Protein AF-A0A928YRE0-F1 (afdb_monomer)

Organism: NCBI:txid2082723

Radius of gyration: 30.9 Å; Cα contacts (8 Å, |Δi|>4): 279; chains: 1; bounding box: 58×98×47 Å

Nearest PDB structures (foldseek):
  7qeu-assembly1_A  TM=4.236E-01  e=4.093E+00  Homo sapiens
  8qa3-assembly1_A  TM=4.187E-01  e=6.150E+00  Homo sapiens
  8qa2-assembly1_D  TM=4.370E-01  e=9.240E+00  Homo sapiens
  6uvt-assembly1_A  TM=1.979E-01  e=2.571E+00  Homo sapiens

Mean predicted aligned error: 11.51 Å

pLDDT: mean 84.44, std 19.06, range [31.91, 98.44]

Sequence (253 aa):
MFVALGNKQPFMVINITNKQLIMKSYILLLPLIVLSFFMSCSKDDEQSIAYWSELSSEKTKEIENLVASVSCTNINDFEILGAGINYTYYFAVHPSIKARFETLKDELNYYDKKVTETAMRQGIVLDYMASYPPIEKACENGKVKLTYAEDLSIEEVNNALVGRYDALINFYNDIPCTDASQWSVDYVQQLCNYEGFAIHKTIRTNEATLLVGAYNSLILRKRNLESTICLFESPVIKPTVGCKDGKPVIVNQ

Solvent-accessible surface area (backbone atoms only — not comparable to full-atom values): 15298 Å² total; per-residue (Å²): 135,88,86,88,81,87,82,86,83,83,88,82,87,82,87,81,90,76,87,90,88,84,86,79,71,66,79,74,54,54,64,60,58,58,57,58,66,74,72,74,69,82,73,72,78,72,76,49,48,68,59,29,48,48,54,25,52,52,38,50,52,52,49,53,53,57,46,68,70,50,73,33,88,57,59,85,62,40,45,82,46,69,29,41,60,72,33,53,38,76,44,68,42,41,74,93,48,40,73,63,47,52,54,47,35,53,53,24,31,51,27,41,45,49,25,52,56,43,27,54,74,72,71,44,86,76,89,78,68,58,44,66,44,55,67,46,71,41,60,52,97,46,28,76,42,75,42,46,43,86,78,51,52,71,67,55,39,55,60,63,50,61,65,45,62,60,51,57,81,48,67,56,76,88,52,75,29,87,56,39,87,54,40,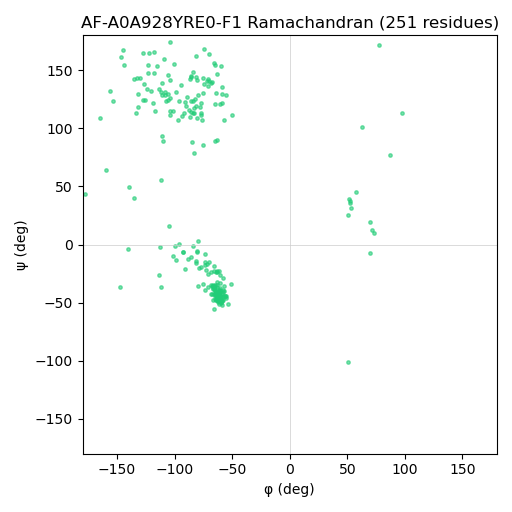42,68,45,72,41,55,56,82,70,44,76,41,77,37,82,39,44,75,72,65,63,34,68,61,51,53,45,52,44,35,21,53,35,36,36,39,51,39,48,32,63,76,68,68,60,84,60,79,83,74,77,74,89,59,77,62,42,53,38,55,54,98,46,30,71,39,78,41,79,113

Structure (mmCIF, N/CA/C/O backbone):
data_AF-A0A928YRE0-F1
#
_entry.id   AF-A0A928YRE0-F1
#
loop_
_atom_site.group_PDB
_atom_site.id
_atom_site.type_symbol
_atom_site.label_atom_id
_atom_site.label_alt_id
_atom_site.label_comp_id
_atom_site.label_asym_id
_atom_site.label_entity_id
_atom_site.label_seq_id
_atom_site.pdbx_PDB_ins_code
_atom_site.Cartn_x
_atom_site.Cartn_y
_atom_site.Cartn_z
_atom_site.occupancy
_atom_site.B_iso_or_equiv
_atom_site.auth_seq_id
_atom_site.auth_comp_id
_atom_site.auth_asym_id
_atom_site.auth_atom_id
_atom_site.pdbx_PDB_model_num
ATOM 1 N N . MET A 1 1 ? 35.889 60.730 -14.830 1.00 34.31 1 MET A N 1
ATOM 2 C CA . MET A 1 1 ? 35.377 62.089 -15.110 1.00 34.31 1 MET A CA 1
ATOM 3 C C . MET A 1 1 ? 33.958 62.156 -14.551 1.00 34.31 1 MET A C 1
ATOM 5 O O . MET A 1 1 ? 33.201 61.256 -14.874 1.00 34.31 1 MET A O 1
ATOM 9 N N . PHE A 1 2 ? 33.673 63.153 -13.699 1.00 32.06 2 PHE A N 1
ATOM 10 C CA . PHE A 1 2 ? 32.422 63.446 -12.956 1.00 32.06 2 PHE A CA 1
ATOM 11 C C . PHE A 1 2 ? 31.961 62.390 -11.925 1.00 32.06 2 PHE A C 1
ATOM 13 O O . PHE A 1 2 ? 31.607 61.281 -12.289 1.00 32.06 2 PHE A O 1
ATOM 20 N N . VAL A 1 3 ? 32.174 62.575 -10.612 1.00 33.94 3 VAL A N 1
ATOM 21 C CA . VAL A 1 3 ? 31.674 63.567 -9.617 1.00 33.94 3 VAL A CA 1
ATOM 22 C C . VAL A 1 3 ? 30.493 62.987 -8.831 1.00 33.94 3 VAL A C 1
ATOM 24 O O . VAL A 1 3 ? 29.413 62.758 -9.362 1.00 33.94 3 VAL A O 1
ATOM 27 N N . ALA A 1 4 ? 30.740 62.785 -7.536 1.00 36.31 4 ALA A N 1
ATOM 28 C CA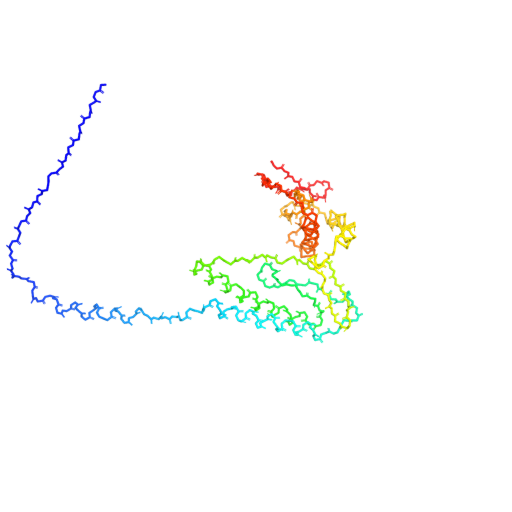 . ALA A 1 4 ? 29.747 62.606 -6.490 1.00 36.31 4 ALA A CA 1
ATOM 29 C C . ALA A 1 4 ? 29.202 63.969 -6.054 1.00 36.31 4 ALA A C 1
ATOM 31 O O . ALA A 1 4 ? 30.007 64.876 -5.880 1.00 36.31 4 ALA A O 1
ATOM 32 N N . LEU A 1 5 ? 27.902 64.081 -5.768 1.00 35.66 5 LEU A N 1
ATOM 33 C CA . LEU A 1 5 ? 27.361 65.020 -4.779 1.00 35.66 5 LEU A CA 1
ATOM 34 C C . LEU A 1 5 ? 26.034 64.477 -4.234 1.00 35.66 5 LEU A C 1
ATOM 36 O O . LEU A 1 5 ? 25.098 64.219 -4.985 1.00 35.66 5 LEU A O 1
ATOM 40 N N . GLY A 1 6 ? 25.967 64.322 -2.912 1.00 31.91 6 GLY A N 1
ATOM 41 C CA . GLY A 1 6 ? 24.706 64.232 -2.188 1.00 31.91 6 GLY A CA 1
ATOM 42 C C . GLY A 1 6 ? 24.122 65.621 -1.943 1.00 31.91 6 GLY A C 1
ATOM 43 O O . GLY A 1 6 ? 24.844 66.616 -1.982 1.00 31.91 6 GLY A O 1
ATOM 44 N N . ASN A 1 7 ? 22.830 65.691 -1.626 1.00 37.09 7 ASN A N 1
ATOM 45 C CA . ASN A 1 7 ? 22.327 66.777 -0.794 1.00 37.09 7 ASN A CA 1
ATOM 46 C C . ASN A 1 7 ? 21.030 66.393 -0.075 1.00 37.09 7 ASN A C 1
ATOM 48 O O . ASN A 1 7 ? 20.101 65.848 -0.668 1.00 37.09 7 ASN A O 1
ATOM 52 N N . LYS A 1 8 ? 21.012 66.677 1.228 1.00 42.34 8 LYS A N 1
ATOM 53 C CA . LYS A 1 8 ? 19.881 66.525 2.147 1.00 42.34 8 LYS A CA 1
ATOM 54 C C . LYS A 1 8 ? 18.866 67.642 1.887 1.00 42.34 8 LYS A C 1
ATOM 56 O O . LYS A 1 8 ? 19.259 68.796 1.743 1.00 42.34 8 LYS A O 1
ATOM 61 N N . GLN A 1 9 ? 17.575 67.317 1.890 1.00 43.25 9 GLN A N 1
ATOM 62 C CA . GLN A 1 9 ? 16.502 68.315 1.932 1.00 43.25 9 GLN A CA 1
ATOM 63 C C . GLN A 1 9 ? 16.173 68.709 3.386 1.00 43.25 9 GLN A C 1
ATOM 65 O O . GLN A 1 9 ? 16.211 67.846 4.267 1.00 43.25 9 GLN A O 1
ATOM 70 N N . PRO A 1 10 ? 15.864 69.990 3.659 1.00 50.06 10 PRO A N 1
ATOM 71 C CA . PRO A 1 10 ? 15.564 70.474 4.999 1.00 50.06 10 PRO A CA 1
ATOM 72 C C . PRO A 1 10 ? 14.089 70.288 5.381 1.00 50.06 10 PRO A C 1
ATOM 74 O O . PRO A 1 10 ? 13.177 70.457 4.574 1.00 50.06 10 PRO A O 1
ATOM 77 N N . PHE A 1 11 ? 13.887 69.995 6.664 1.00 35.38 11 PHE A N 1
ATOM 78 C CA . PHE A 1 11 ? 12.606 70.026 7.361 1.00 35.38 11 PHE A CA 1
ATOM 79 C C . PHE A 1 11 ? 12.038 71.453 7.400 1.00 35.38 11 PHE A C 1
ATOM 81 O O . PHE A 1 11 ? 12.721 72.384 7.827 1.00 35.38 11 PHE A O 1
ATOM 88 N N . MET A 1 12 ? 10.766 71.605 7.025 1.00 36.78 12 MET A N 1
ATOM 89 C CA . MET A 1 12 ? 9.964 72.799 7.289 1.00 36.78 12 MET A CA 1
ATOM 90 C C . MET A 1 12 ? 9.002 72.491 8.442 1.00 36.78 12 MET A C 1
ATOM 92 O O . MET A 1 12 ? 8.122 71.641 8.329 1.00 36.78 12 MET A O 1
ATOM 96 N N . VAL A 1 13 ? 9.196 73.183 9.563 1.00 39.56 13 VAL A N 1
ATOM 97 C CA . VAL A 1 13 ? 8.290 73.185 10.714 1.00 39.56 13 VAL A CA 1
ATOM 98 C C . VAL A 1 13 ? 7.215 74.237 10.448 1.00 39.56 13 VAL A C 1
ATOM 100 O O . VAL A 1 13 ? 7.523 75.425 10.397 1.00 39.56 13 VAL A O 1
ATOM 103 N N . ILE A 1 14 ? 5.961 73.814 10.276 1.00 41.50 14 ILE A N 1
ATOM 104 C CA . ILE A 1 14 ? 4.806 74.719 10.225 1.00 41.50 14 ILE A CA 1
ATOM 105 C C . ILE A 1 14 ? 4.080 74.616 11.565 1.00 41.50 14 ILE A C 1
ATOM 107 O O . ILE A 1 14 ? 3.499 73.588 11.901 1.00 41.50 14 ILE A O 1
ATOM 111 N N . ASN A 1 15 ? 4.137 75.699 12.335 1.00 39.47 15 ASN A N 1
ATOM 112 C CA . ASN A 1 15 ? 3.399 75.864 13.579 1.00 39.47 15 ASN A CA 1
ATOM 113 C C . ASN A 1 15 ? 2.009 76.420 13.227 1.00 39.47 15 ASN A C 1
ATOM 115 O O . ASN A 1 15 ? 1.903 77.564 12.788 1.00 39.47 15 ASN A O 1
ATOM 119 N N . ILE A 1 16 ? 0.951 75.616 13.374 1.00 48.88 16 ILE A N 1
ATOM 120 C CA . ILE A 1 16 ? -0.436 76.058 13.157 1.00 48.88 16 ILE A CA 1
ATOM 121 C C . ILE A 1 16 ? -1.155 76.092 14.503 1.00 48.88 16 ILE A C 1
ATOM 123 O O . ILE A 1 16 ? -1.731 75.112 14.967 1.00 48.88 16 ILE A O 1
ATOM 127 N N . THR A 1 17 ? -1.151 77.266 15.122 1.00 48.91 17 THR A N 1
ATOM 128 C CA . THR A 1 17 ? -2.191 77.679 16.061 1.00 48.91 17 THR A CA 1
ATOM 129 C C . THR A 1 17 ? -3.429 78.090 15.273 1.00 48.91 17 THR A C 1
ATOM 131 O O . THR A 1 17 ? -3.411 79.128 14.619 1.00 48.91 17 THR A O 1
ATOM 134 N N . ASN A 1 18 ? -4.515 77.322 15.366 1.00 45.97 18 ASN A N 1
ATOM 135 C CA . ASN A 1 18 ? -5.840 77.906 15.588 1.00 45.97 18 ASN A CA 1
ATOM 136 C C . ASN A 1 18 ? -6.851 76.839 16.023 1.00 45.97 18 ASN A C 1
ATOM 138 O O . ASN A 1 18 ? -7.278 75.976 15.258 1.00 45.97 18 ASN A O 1
ATOM 142 N N . LYS A 1 19 ? -7.214 76.925 17.306 1.00 50.06 19 LYS A N 1
ATOM 143 C CA . LYS A 1 19 ? -8.403 76.309 17.895 1.00 50.06 19 LYS A CA 1
ATOM 144 C C . LYS A 1 19 ? -9.651 76.959 17.292 1.00 50.06 19 LYS A C 1
ATOM 146 O O . LYS A 1 19 ? -9.628 78.134 16.959 1.00 50.06 19 LYS A O 1
ATOM 151 N N . GLN A 1 20 ? -10.749 76.207 17.344 1.00 50.97 20 GLN A N 1
ATOM 152 C CA . GLN A 1 20 ? -12.135 76.618 17.083 1.00 50.97 20 GLN A CA 1
ATOM 153 C C . GLN A 1 20 ? -12.586 76.553 15.623 1.00 50.97 20 GLN A C 1
ATOM 155 O O . GLN A 1 20 ? -12.740 77.579 14.983 1.00 50.97 20 GLN A O 1
ATOM 160 N N . LEU A 1 21 ? -12.883 75.338 15.138 1.00 47.72 21 LEU A N 1
ATOM 161 C CA . LEU A 1 21 ? -14.032 75.054 14.250 1.00 47.72 21 LEU A CA 1
ATOM 162 C C . LEU A 1 21 ? -14.138 73.550 13.914 1.00 47.72 21 LEU A C 1
ATOM 164 O O . LEU A 1 21 ? -14.364 73.171 12.776 1.00 47.72 21 LEU A O 1
ATOM 168 N N . ILE A 1 22 ? -13.968 72.647 14.888 1.00 49.56 22 ILE A N 1
ATOM 169 C CA . ILE A 1 22 ? -14.138 71.199 14.639 1.00 49.56 22 ILE A CA 1
ATOM 170 C C . ILE A 1 22 ? -14.865 70.524 15.805 1.00 49.56 22 ILE A C 1
ATOM 172 O O . ILE A 1 22 ? -14.412 69.543 16.376 1.00 49.56 22 ILE A O 1
ATOM 176 N N . ME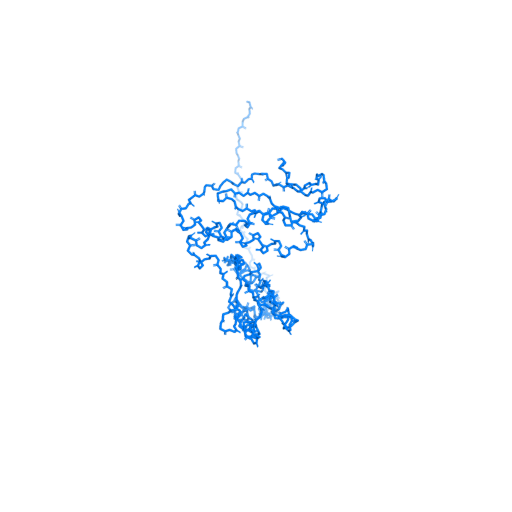T A 1 23 ? -15.994 71.090 16.227 1.00 49.72 23 MET A N 1
ATOM 177 C CA . MET A 1 23 ? -16.750 70.544 17.360 1.00 49.72 23 MET A CA 1
ATOM 178 C C . MET A 1 23 ? -18.251 70.477 17.076 1.00 49.72 23 MET A C 1
ATOM 180 O O . MET A 1 23 ? -19.062 70.794 17.933 1.00 49.72 23 MET A O 1
ATOM 184 N N . LYS A 1 24 ? -18.632 70.097 15.849 1.00 44.78 24 LYS A N 1
ATOM 185 C CA . LYS A 1 24 ? -20.015 69.687 15.521 1.00 44.78 24 LYS A CA 1
ATOM 186 C C . LYS A 1 24 ? -20.129 68.492 14.560 1.00 44.78 24 LYS A C 1
ATOM 188 O O . LYS A 1 24 ? -21.234 68.019 14.349 1.00 44.78 24 LYS A O 1
ATOM 193 N N . SER A 1 25 ? -19.018 67.955 14.037 1.00 47.75 25 SER A N 1
ATOM 194 C CA . SER A 1 25 ? -19.039 66.839 13.066 1.00 47.75 25 SER A CA 1
ATOM 195 C C . SER A 1 25 ? -18.719 65.456 13.667 1.00 47.75 25 SER A C 1
ATOM 197 O O . SER A 1 25 ? -18.916 64.433 13.024 1.00 47.75 25 SER A O 1
ATOM 199 N N . TYR A 1 26 ? -18.260 65.388 14.922 1.00 50.50 26 TYR A N 1
ATOM 200 C CA . TYR A 1 26 ? -17.849 64.119 15.546 1.00 50.50 26 TYR A CA 1
ATOM 201 C C . TYR A 1 26 ? -18.980 63.351 16.242 1.00 50.50 26 TYR A C 1
ATOM 203 O O . TYR A 1 26 ? -18.811 62.182 16.570 1.00 50.50 26 TYR A O 1
ATOM 211 N N . ILE A 1 27 ? -20.145 63.976 16.445 1.00 52.84 27 ILE A N 1
ATOM 212 C CA . ILE A 1 27 ? -21.264 63.343 17.164 1.00 52.84 27 ILE A CA 1
ATOM 213 C C . ILE A 1 27 ? -22.033 62.362 16.257 1.00 52.84 27 ILE A C 1
ATOM 215 O O . ILE A 1 27 ? -22.669 61.442 16.759 1.00 52.84 27 ILE A O 1
ATOM 219 N N . LEU A 1 28 ? -21.916 62.482 14.927 1.00 50.03 28 LEU A N 1
ATOM 220 C CA . LEU A 1 28 ? -22.637 61.625 13.973 1.00 50.03 28 LEU A CA 1
ATOM 221 C C . LEU A 1 28 ? -21.807 60.458 13.400 1.00 50.03 28 LEU A C 1
ATOM 223 O O . LEU A 1 28 ? -22.376 59.533 12.832 1.00 50.03 28 LEU A O 1
ATOM 227 N N . LEU A 1 29 ? -20.479 60.466 13.574 1.00 51.97 29 LEU A N 1
ATOM 228 C CA . LEU A 1 29 ? -19.575 59.397 13.109 1.00 51.97 29 LEU A CA 1
ATOM 229 C C . LEU A 1 29 ? -19.337 58.298 14.157 1.00 51.97 29 LEU A C 1
ATOM 231 O O . LEU A 1 29 ? -18.984 57.174 13.806 1.00 51.97 29 LEU A O 1
ATOM 235 N N . LEU A 1 30 ? -19.563 58.600 15.438 1.00 51.66 30 LEU A N 1
ATOM 236 C CA . LEU A 1 30 ? -19.364 57.660 16.541 1.00 51.66 30 LEU A CA 1
ATOM 237 C C . LEU A 1 30 ? -20.305 56.431 16.509 1.00 51.66 30 LEU A C 1
ATOM 239 O O . LEU A 1 30 ? -19.809 55.323 16.713 1.00 51.66 30 LEU A O 1
ATOM 243 N N . PRO A 1 31 ? -21.622 56.550 16.217 1.00 56.19 31 PRO A N 1
ATOM 244 C CA . PRO A 1 31 ? -22.498 55.376 16.209 1.00 56.19 31 PRO A CA 1
ATOM 245 C C . PRO A 1 31 ? -22.260 54.450 15.005 1.00 56.19 31 PRO A C 1
ATOM 247 O O . PRO A 1 31 ? -22.556 53.262 15.097 1.00 56.19 31 PRO A O 1
ATOM 250 N N . LEU A 1 32 ? -21.677 54.946 13.904 1.00 53.56 32 LEU A N 1
ATOM 251 C CA . LEU A 1 32 ? -21.391 54.137 12.711 1.00 53.56 32 LEU A CA 1
ATOM 252 C C . LEU A 1 32 ? -20.170 53.214 12.911 1.00 53.56 32 LEU A C 1
ATOM 254 O O . LEU A 1 32 ? -20.153 52.089 12.411 1.00 53.56 32 LEU A O 1
ATOM 258 N N . ILE A 1 33 ? -19.176 53.668 13.686 1.00 57.62 33 ILE A N 1
ATOM 259 C CA . ILE A 1 33 ? -17.991 52.875 14.060 1.00 57.62 33 ILE A CA 1
ATOM 260 C C . ILE A 1 33 ? -18.371 51.814 15.100 1.00 57.62 33 ILE A C 1
ATOM 262 O O . ILE A 1 33 ? -17.940 50.673 15.003 1.00 57.62 33 ILE A O 1
ATOM 266 N N . VAL A 1 34 ? -19.242 52.145 16.059 1.00 58.84 34 VAL A N 1
ATOM 267 C CA . VAL A 1 34 ? -19.710 51.172 17.062 1.00 58.84 34 VAL A CA 1
ATOM 268 C C . VAL A 1 34 ? -20.562 50.067 16.423 1.00 58.84 34 VAL A C 1
ATOM 270 O O . VAL A 1 34 ? -20.404 48.906 16.787 1.00 58.84 34 VAL A O 1
ATOM 273 N N . LEU A 1 35 ? -21.399 50.375 15.423 1.00 55.44 35 LEU A N 1
ATOM 274 C CA . LEU A 1 35 ? -22.230 49.366 14.747 1.00 55.44 35 LEU A CA 1
ATOM 275 C C . LEU A 1 35 ? -21.425 48.398 13.855 1.00 55.44 35 LEU A C 1
ATOM 277 O O . LEU A 1 35 ? -21.848 47.265 13.639 1.00 55.44 35 LEU A O 1
ATOM 281 N N . SER A 1 36 ? -20.253 48.814 13.364 1.00 56.81 36 SER A N 1
ATOM 282 C CA . SER A 1 36 ? -19.380 47.980 12.523 1.00 56.81 36 SER A CA 1
ATOM 283 C C . SER A 1 36 ? -18.516 46.996 13.325 1.00 56.81 36 SER A C 1
ATOM 285 O O . SER A 1 36 ? -18.067 45.998 12.765 1.00 56.81 36 SER A O 1
ATOM 287 N N . PHE A 1 37 ? -18.368 47.186 14.642 1.00 55.25 37 PHE A N 1
ATOM 288 C CA . PHE A 1 37 ? -17.728 46.197 15.524 1.00 55.25 37 PHE A CA 1
ATOM 289 C C . PHE A 1 37 ? -18.632 45.004 15.878 1.00 55.25 37 PHE A C 1
ATOM 291 O O . PHE A 1 37 ? -18.116 43.952 16.245 1.00 55.25 37 PHE A O 1
ATOM 298 N N . PHE A 1 38 ? -19.959 45.117 15.731 1.00 52.19 38 PHE A N 1
ATOM 299 C CA . PHE A 1 38 ? -20.892 44.031 16.074 1.00 52.19 38 PHE A CA 1
ATOM 300 C C . PHE A 1 38 ? -21.252 43.100 14.905 1.00 52.19 38 PHE A C 1
ATOM 302 O O . PHE A 1 38 ? -21.893 42.080 15.135 1.00 52.19 38 PHE A O 1
ATOM 309 N N . MET A 1 39 ? -20.831 43.400 13.669 1.00 50.50 39 MET A N 1
ATOM 310 C CA . MET A 1 39 ? -21.067 42.520 12.509 1.00 50.50 39 MET A CA 1
ATOM 311 C C . MET A 1 39 ? -19.866 41.643 12.118 1.00 50.50 39 MET A C 1
ATOM 313 O O . MET A 1 39 ? -19.983 40.841 11.199 1.00 50.50 39 MET A O 1
ATOM 317 N N . SER A 1 40 ? -18.722 41.744 12.806 1.00 50.81 40 SER A N 1
ATOM 318 C CA . SER A 1 40 ? -17.520 40.953 12.495 1.00 50.81 40 SER A CA 1
ATOM 319 C C . SER A 1 40 ? -17.202 39.924 13.584 1.00 50.81 40 SER A C 1
ATOM 321 O O . SER A 1 40 ? -16.108 39.916 14.146 1.00 50.81 40 SER A O 1
ATOM 323 N N . CYS A 1 41 ? -18.163 39.062 13.910 1.00 53.81 41 CYS A N 1
ATOM 324 C CA . CYS A 1 41 ? -17.900 37.818 14.640 1.00 53.81 41 CYS A CA 1
ATOM 325 C C . CYS A 1 41 ? -19.043 36.815 14.428 1.00 53.81 41 CYS A C 1
ATOM 327 O O . CYS A 1 41 ? -19.703 36.400 15.375 1.00 53.81 41 CYS A O 1
ATOM 329 N N . SER A 1 42 ? -19.248 36.360 13.192 1.00 43.81 42 SER A N 1
ATOM 330 C CA . SER A 1 42 ? -19.567 34.941 13.034 1.00 43.81 42 SER A CA 1
ATOM 331 C C . SER A 1 42 ? -18.248 34.197 13.233 1.00 43.81 42 SER A C 1
ATOM 333 O O . SER A 1 42 ? -17.494 33.972 12.288 1.00 43.81 42 SER A O 1
ATOM 335 N N . LYS A 1 43 ? -17.905 33.904 14.493 1.00 46.78 43 LYS A N 1
ATOM 336 C CA . LYS A 1 43 ? -17.012 32.779 14.760 1.00 46.78 43 LYS A CA 1
ATOM 337 C C . LYS A 1 43 ? -17.799 31.558 14.314 1.00 46.78 43 LYS A C 1
ATOM 339 O O . LYS A 1 43 ? -18.576 31.006 15.082 1.00 46.78 43 LYS A O 1
ATOM 344 N N . ASP A 1 44 ? -17.664 31.208 13.042 1.00 52.09 44 ASP A N 1
ATOM 345 C CA . ASP A 1 44 ? -17.777 29.810 12.681 1.00 52.09 44 ASP A CA 1
ATOM 346 C C . ASP A 1 44 ? -16.707 29.143 13.539 1.00 52.09 44 ASP A C 1
ATOM 348 O O . ASP A 1 44 ? -15.518 29.425 13.367 1.00 52.09 44 ASP A O 1
ATOM 352 N N . ASP A 1 45 ? -17.136 28.421 14.576 1.00 59.09 45 ASP A N 1
ATOM 353 C CA . ASP A 1 45 ? -16.239 27.685 15.454 1.00 59.09 45 ASP A CA 1
ATOM 354 C C . ASP A 1 45 ? -15.557 26.629 14.594 1.00 59.09 45 ASP A C 1
ATOM 356 O O . ASP A 1 45 ? -16.049 25.528 14.345 1.00 59.09 45 ASP A O 1
ATOM 360 N N . GLU A 1 46 ? -14.432 27.056 14.047 1.00 76.31 46 GLU A N 1
ATOM 361 C CA . GLU A 1 46 ? -13.516 26.279 13.262 1.00 76.31 46 GLU A CA 1
ATOM 362 C C . GLU A 1 46 ? -13.199 24.994 14.019 1.00 76.31 46 GLU A C 1
ATOM 364 O O . GLU A 1 46 ? -12.553 25.020 15.070 1.00 76.31 46 GLU A O 1
ATOM 369 N N . GLN A 1 47 ? -13.664 23.866 13.488 1.00 89.38 47 GLN A N 1
ATOM 370 C CA . GLN A 1 47 ? -13.418 22.584 14.123 1.00 89.38 47 GLN A CA 1
ATOM 371 C C . GLN A 1 47 ? -11.908 22.344 14.236 1.00 89.38 47 GLN A C 1
ATOM 373 O O . GLN A 1 47 ? -11.154 22.512 13.272 1.00 89.38 47 GLN A O 1
ATOM 378 N N . SER A 1 48 ? -11.469 21.985 15.442 1.00 91.44 48 SER A N 1
ATOM 379 C CA . SER A 1 48 ? -10.053 21.786 15.753 1.00 91.44 48 SER A CA 1
ATOM 380 C C . SER A 1 48 ? -9.488 20.533 15.073 1.00 91.44 48 SER A C 1
ATOM 382 O O . SER A 1 48 ? -10.229 19.639 14.669 1.00 91.44 48 SER A O 1
ATOM 384 N N . ILE A 1 49 ? -8.157 20.425 15.001 1.00 92.88 49 ILE A N 1
ATOM 385 C CA . ILE A 1 49 ? -7.491 19.192 14.546 1.00 92.88 49 ILE A CA 1
ATOM 386 C C . ILE A 1 49 ? -7.938 18.001 15.396 1.00 92.88 49 ILE A C 1
ATOM 388 O O . ILE A 1 49 ? -8.281 16.966 14.842 1.00 92.88 49 ILE A O 1
ATOM 392 N N . ALA A 1 50 ? -7.998 18.173 16.723 1.00 94.00 50 ALA A N 1
ATOM 393 C CA . ALA A 1 50 ? -8.391 17.115 17.650 1.00 94.00 50 ALA A CA 1
ATOM 394 C C . ALA A 1 50 ? -9.791 16.561 17.342 1.00 94.00 50 ALA A C 1
ATOM 396 O O . ALA A 1 50 ? -9.972 15.349 17.342 1.00 94.00 50 ALA A O 1
ATOM 397 N N . TYR A 1 51 ? -10.742 17.436 16.999 1.00 95.38 51 TYR A N 1
ATOM 398 C CA . TYR A 1 51 ? -12.090 17.032 16.593 1.00 95.38 51 TYR A CA 1
ATOM 399 C C . TYR A 1 51 ? -12.073 16.160 15.328 1.00 95.38 51 TYR A C 1
ATOM 401 O O . TYR A 1 51 ? -12.671 15.087 15.293 1.00 95.38 51 TYR A O 1
ATOM 409 N N . TRP A 1 52 ? -11.357 16.586 14.283 1.00 95.94 52 TRP A N 1
ATOM 410 C CA . TRP A 1 52 ? -11.277 15.806 13.044 1.00 95.94 52 TRP A CA 1
ATOM 411 C C . TRP A 1 52 ? -10.509 14.493 13.226 1.00 95.94 52 TRP A C 1
ATOM 413 O O . TRP A 1 52 ? -10.880 13.479 12.635 1.00 95.94 52 TRP A O 1
ATOM 423 N N . SER A 1 53 ? -9.468 14.496 14.062 1.00 94.56 53 SER A N 1
ATOM 424 C CA . SER A 1 53 ? -8.698 13.301 14.412 1.00 94.56 53 SER A CA 1
ATOM 425 C C . SER A 1 53 ? -9.537 12.279 15.177 1.00 94.56 53 SER A C 1
ATOM 427 O O . SER A 1 53 ? -9.390 11.082 14.941 1.00 94.56 53 SER A O 1
ATOM 429 N N . GLU A 1 54 ? -10.434 12.728 16.056 1.00 97.31 54 GLU A N 1
ATOM 430 C CA . GLU A 1 54 ? -11.374 11.853 16.761 1.00 97.31 54 GLU A CA 1
ATOM 431 C C . GLU A 1 54 ? -12.315 11.149 15.776 1.00 97.31 54 GLU A C 1
ATOM 433 O O . GLU A 1 54 ? -12.374 9.921 15.774 1.00 97.31 54 GLU A O 1
ATOM 438 N N . LEU A 1 55 ? -12.938 11.892 14.853 1.00 97.62 55 LEU A N 1
ATOM 439 C CA . LEU A 1 55 ? -13.812 11.311 13.823 1.00 97.62 55 LEU A CA 1
ATOM 440 C C . LEU A 1 55 ? -13.078 10.322 12.903 1.00 97.62 55 LEU A C 1
ATOM 442 O O . LEU A 1 55 ? -13.609 9.256 12.590 1.00 97.62 55 LEU A O 1
ATOM 446 N N . SER A 1 56 ? -11.845 10.636 12.493 1.00 96.31 56 SER A N 1
ATOM 447 C CA . SER A 1 56 ? -11.002 9.704 11.727 1.00 96.31 56 SER A CA 1
ATOM 448 C C . SER A 1 56 ? -10.723 8.411 12.515 1.00 96.31 56 SER A C 1
ATOM 450 O O . SER A 1 56 ? -10.885 7.301 11.993 1.00 96.31 56 SER A O 1
ATOM 452 N N . SER A 1 57 ? -10.400 8.523 13.809 1.00 96.69 57 SER A N 1
ATOM 453 C CA . SER A 1 57 ? -10.179 7.360 14.679 1.00 96.69 57 SER A CA 1
ATOM 454 C C . SER A 1 57 ? -11.440 6.510 14.852 1.00 96.69 57 SER A C 1
ATOM 456 O O . SER A 1 57 ? -11.369 5.280 14.792 1.00 96.69 57 SER A O 1
ATOM 458 N N . GLU A 1 58 ? -12.601 7.139 15.037 1.00 98.12 58 GLU A N 1
ATOM 459 C CA . GLU A 1 58 ? -13.888 6.446 15.127 1.00 98.12 58 GLU A CA 1
ATOM 460 C C . GLU A 1 58 ? -14.200 5.672 13.845 1.00 98.12 58 GLU A C 1
ATOM 462 O O . GLU A 1 58 ? -14.511 4.479 13.908 1.00 98.12 58 GLU A O 1
ATOM 467 N N . LYS A 1 59 ? -14.035 6.298 12.673 1.00 97.88 59 LYS A N 1
ATOM 468 C CA . LYS A 1 59 ? -14.225 5.616 11.384 1.00 97.88 59 LYS A CA 1
ATOM 469 C C . LYS A 1 59 ? -13.261 4.456 11.186 1.00 97.88 59 LYS A C 1
ATOM 471 O O . LYS A 1 59 ? -13.679 3.402 10.712 1.00 97.88 59 LYS A O 1
ATOM 476 N N . THR A 1 60 ? -12.004 4.610 11.592 1.00 97.19 60 THR A N 1
ATOM 477 C CA . THR A 1 60 ? -11.015 3.524 11.530 1.00 97.19 60 THR A CA 1
ATOM 478 C C . THR A 1 60 ? -11.491 2.311 12.336 1.00 97.19 60 THR A C 1
ATOM 480 O O . THR A 1 60 ? -11.540 1.203 11.802 1.00 97.19 60 THR A O 1
ATOM 483 N N . LYS A 1 61 ? -11.963 2.515 13.574 1.00 98.25 61 LYS A N 1
ATOM 484 C CA . LYS A 1 61 ? -12.516 1.437 14.418 1.00 98.25 61 LYS A CA 1
ATOM 485 C C . LYS A 1 61 ? -13.769 0.798 13.823 1.00 98.25 61 LYS A C 1
ATOM 487 O O . LYS A 1 61 ? -13.983 -0.405 13.959 1.00 98.25 61 LYS A O 1
ATOM 492 N N . GLU A 1 62 ? -14.632 1.577 13.176 1.00 98.38 62 GLU A N 1
ATOM 493 C CA . GLU A 1 62 ? -15.801 1.026 12.481 1.00 98.38 62 GLU A CA 1
ATOM 494 C C . GLU A 1 62 ? -15.401 0.111 11.321 1.00 98.38 62 GLU A C 1
ATOM 496 O O . GLU A 1 62 ? -15.993 -0.960 11.160 1.00 98.38 62 GLU A O 1
ATOM 501 N N . ILE A 1 63 ? -14.377 0.492 10.554 1.00 98.38 63 ILE A N 1
ATOM 502 C CA . ILE A 1 63 ? -13.817 -0.346 9.489 1.00 98.38 63 ILE A CA 1
ATOM 503 C C . ILE A 1 63 ? -13.206 -1.619 10.078 1.00 98.38 63 ILE A C 1
ATOM 505 O O . ILE A 1 63 ? -13.522 -2.708 9.600 1.00 98.38 63 ILE A O 1
ATOM 509 N N . GLU A 1 64 ? -12.396 -1.512 11.135 1.00 97.56 64 GLU A N 1
ATOM 510 C CA . GLU A 1 64 ? -11.801 -2.662 11.835 1.00 97.56 64 GLU A CA 1
ATOM 511 C C . GLU A 1 64 ? -12.871 -3.660 12.301 1.00 97.56 64 GLU A C 1
ATOM 513 O O . GLU A 1 64 ? -12.767 -4.865 12.059 1.00 97.56 64 GLU A O 1
ATOM 518 N N . ASN A 1 65 ? -13.947 -3.160 12.911 1.00 98.12 65 ASN A N 1
ATOM 519 C CA . ASN A 1 65 ? -15.072 -3.985 13.344 1.00 98.12 65 ASN A CA 1
ATOM 520 C C . ASN A 1 65 ? -15.807 -4.629 12.161 1.00 98.12 65 ASN A C 1
ATOM 522 O O . ASN A 1 65 ? -16.207 -5.794 12.242 1.00 98.12 65 ASN A O 1
ATOM 526 N N . LEU A 1 66 ? -15.982 -3.898 11.055 1.00 98.25 66 LEU A N 1
ATOM 527 C CA . LEU A 1 66 ? -16.603 -4.430 9.846 1.00 98.25 66 LEU A CA 1
ATOM 528 C C . LEU A 1 66 ? -15.777 -5.578 9.259 1.00 98.25 66 LEU A C 1
ATOM 530 O O . LEU A 1 66 ? -16.338 -6.636 8.975 1.00 98.25 66 LEU A O 1
ATOM 534 N N . VAL A 1 67 ? -14.463 -5.410 9.099 1.00 97.50 67 VAL A N 1
ATOM 535 C CA . VAL A 1 67 ? -13.610 -6.466 8.526 1.00 97.50 67 VAL A CA 1
ATOM 536 C C . VAL A 1 67 ? -13.483 -7.667 9.460 1.00 97.50 67 VAL A C 1
ATOM 538 O O . VAL A 1 67 ? -13.504 -8.804 8.996 1.00 97.50 67 VAL A O 1
ATOM 541 N N . ALA A 1 68 ? -13.467 -7.444 10.777 1.00 96.12 68 ALA A N 1
ATOM 542 C CA . ALA A 1 68 ? -13.444 -8.513 11.773 1.00 96.12 68 ALA A CA 1
ATOM 543 C C . ALA A 1 68 ? -14.760 -9.311 11.859 1.00 96.12 68 ALA A C 1
ATOM 545 O O . ALA A 1 68 ? -14.773 -10.392 12.451 1.00 96.12 68 ALA A O 1
ATOM 546 N N . SER A 1 69 ? -15.858 -8.802 11.287 1.00 97.00 69 SER A N 1
ATOM 547 C CA . SER A 1 69 ? -17.159 -9.487 11.282 1.00 97.00 69 SER A CA 1
ATOM 548 C C . SER A 1 69 ? -17.223 -10.686 10.329 1.00 97.00 69 SER A C 1
ATOM 550 O O . SER A 1 69 ? -18.130 -11.512 10.444 1.00 97.00 69 SER A O 1
ATOM 552 N N . VAL A 1 70 ? -16.264 -10.803 9.404 1.00 97.75 70 VAL A N 1
ATOM 553 C CA . VAL A 1 70 ? -16.187 -11.898 8.433 1.00 97.75 70 VAL A CA 1
ATOM 554 C C . VAL A 1 70 ? -15.097 -12.879 8.854 1.00 97.75 70 VAL A C 1
ATOM 556 O O . VAL A 1 70 ? -13.945 -12.498 9.053 1.00 97.75 70 VAL A O 1
ATOM 559 N N . SER A 1 71 ? -15.447 -14.161 8.974 1.00 96.94 71 SER A N 1
ATOM 560 C CA . SER A 1 71 ? -14.474 -15.208 9.283 1.00 96.94 71 SER A CA 1
ATOM 561 C C . SER A 1 71 ? -13.613 -15.564 8.068 1.00 96.94 71 SER A C 1
ATOM 563 O O . SER A 1 71 ? -14.078 -15.612 6.930 1.00 96.94 71 SER A O 1
ATOM 565 N N . CYS A 1 72 ? -12.339 -15.851 8.317 1.00 97.62 72 CYS A N 1
ATOM 566 C CA . CYS A 1 72 ? -11.378 -16.273 7.307 1.00 97.62 72 CYS A CA 1
ATOM 567 C C . CYS A 1 72 ? -11.329 -17.800 7.236 1.00 97.62 72 CYS A C 1
ATOM 569 O O . CYS A 1 72 ? -10.842 -18.453 8.161 1.00 97.62 72 CYS A O 1
ATOM 571 N N . THR A 1 73 ? -11.830 -18.361 6.136 1.00 94.31 73 THR A N 1
ATOM 572 C CA . THR A 1 73 ? -11.713 -19.795 5.809 1.00 94.31 73 THR A CA 1
ATOM 573 C C . THR A 1 73 ? -10.806 -20.024 4.603 1.00 94.31 73 THR A C 1
ATOM 575 O O . THR A 1 73 ? -10.021 -20.968 4.597 1.00 94.31 73 THR A O 1
ATOM 578 N N . ASN A 1 74 ? -10.863 -19.123 3.621 1.00 96.31 74 ASN A N 1
ATOM 579 C CA . ASN A 1 74 ? -9.998 -19.098 2.453 1.00 96.31 74 ASN A CA 1
ATOM 580 C C . ASN A 1 74 ? -9.450 -17.680 2.246 1.00 96.31 74 ASN A C 1
ATOM 582 O O . ASN A 1 74 ? -10.193 -16.728 2.020 1.00 96.31 74 ASN A O 1
ATOM 586 N N . ILE A 1 75 ? -8.127 -17.540 2.321 1.00 96.19 75 ILE A N 1
ATOM 587 C CA . ILE A 1 75 ? -7.455 -16.239 2.259 1.00 96.19 75 ILE A CA 1
ATOM 588 C C . ILE A 1 75 ? -7.544 -15.569 0.880 1.00 96.19 75 ILE A C 1
ATOM 590 O O . ILE A 1 75 ? -7.449 -14.344 0.768 1.00 96.19 75 ILE A O 1
ATOM 594 N N . ASN A 1 76 ? -7.749 -16.362 -0.174 1.00 96.44 76 ASN A N 1
ATOM 595 C CA . ASN A 1 76 ? -7.855 -15.858 -1.542 1.00 96.44 76 ASN A CA 1
ATOM 596 C C . ASN A 1 76 ? -9.163 -15.101 -1.788 1.00 96.44 76 ASN A C 1
ATOM 598 O O . ASN A 1 76 ? -9.238 -14.325 -2.736 1.00 96.44 76 ASN A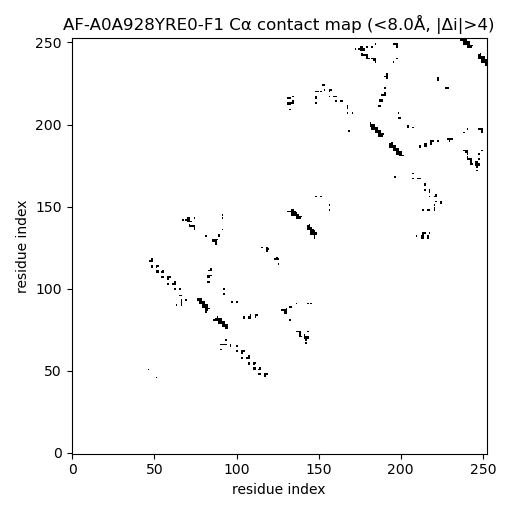 O 1
ATOM 602 N N . ASP A 1 77 ? -10.151 -15.270 -0.908 1.00 96.75 77 ASP A N 1
ATOM 603 C CA . ASP A 1 77 ? -11.434 -14.576 -1.001 1.00 96.75 77 ASP A CA 1
ATOM 604 C C . ASP A 1 77 ? -11.357 -13.140 -0.463 1.00 96.75 77 ASP A C 1
ATOM 606 O O . ASP A 1 77 ? -12.318 -12.390 -0.576 1.00 96.75 77 ASP A O 1
ATOM 610 N N . PHE A 1 78 ? -10.233 -12.732 0.133 1.00 97.12 78 PHE A N 1
ATOM 611 C CA . PHE A 1 78 ? -10.042 -11.386 0.672 1.00 97.12 78 PHE A CA 1
ATOM 612 C C . PHE A 1 78 ? -9.163 -10.552 -0.256 1.00 97.12 78 PHE A C 1
ATOM 614 O O . PHE A 1 78 ? -8.166 -11.041 -0.774 1.00 97.12 78 PHE A O 1
ATOM 621 N N . GLU A 1 79 ? -9.461 -9.271 -0.419 1.00 95.19 79 GLU A N 1
ATOM 622 C CA . GLU A 1 79 ? -8.637 -8.294 -1.141 1.00 95.19 79 GLU A CA 1
ATOM 623 C C . GLU A 1 79 ? -7.947 -7.359 -0.140 1.00 95.19 79 GLU A C 1
ATOM 625 O O . GLU A 1 79 ? -8.521 -7.056 0.901 1.00 95.19 79 GLU A O 1
ATOM 630 N N . ILE A 1 80 ? -6.724 -6.900 -0.423 1.00 95.31 80 ILE A N 1
ATOM 631 C CA . ILE A 1 80 ? -6.089 -5.852 0.389 1.00 95.31 80 ILE A CA 1
ATOM 632 C C . ILE A 1 80 ? -6.466 -4.504 -0.211 1.00 95.31 80 ILE A C 1
ATOM 634 O O . ILE A 1 80 ? -6.128 -4.225 -1.360 1.00 95.31 80 ILE A O 1
ATOM 638 N N . LEU A 1 81 ? -7.144 -3.671 0.573 1.00 94.25 81 LEU A N 1
ATOM 639 C CA . LEU A 1 81 ? -7.558 -2.332 0.175 1.00 94.25 81 LEU A CA 1
ATOM 640 C C . LEU A 1 81 ? -6.955 -1.294 1.118 1.00 94.25 81 LEU A C 1
ATOM 642 O O . LEU A 1 81 ? -7.028 -1.436 2.339 1.00 94.25 81 LEU A O 1
ATOM 646 N N . GLY A 1 82 ? -6.372 -0.248 0.537 1.00 92.50 82 GLY A N 1
ATOM 647 C CA . GLY A 1 82 ? -5.875 0.901 1.283 1.00 92.50 82 GLY A CA 1
ATOM 648 C C . GLY A 1 82 ? -6.981 1.920 1.582 1.00 92.50 82 GLY A C 1
ATOM 649 O O . GLY A 1 82 ? -7.909 2.097 0.784 1.00 92.50 82 GLY A O 1
ATOM 650 N N . ALA A 1 83 ? -6.870 2.606 2.714 1.00 92.69 83 ALA A N 1
ATOM 651 C CA . ALA A 1 83 ? -7.771 3.664 3.160 1.00 92.69 83 ALA A CA 1
ATOM 652 C C . ALA A 1 83 ? -7.006 4.766 3.913 1.00 92.69 83 ALA A C 1
ATOM 654 O O . ALA A 1 83 ? -5.839 4.602 4.277 1.00 92.69 83 ALA A O 1
ATOM 655 N N . GLY A 1 84 ? -7.680 5.890 4.137 1.00 90.06 84 GLY A N 1
ATOM 656 C CA . GLY A 1 84 ? -7.081 7.114 4.648 1.00 90.06 84 GLY A CA 1
ATOM 657 C C . GLY A 1 84 ? -6.305 7.878 3.577 1.00 90.06 84 GLY A C 1
ATOM 658 O O . GLY A 1 84 ? -6.068 7.388 2.462 1.00 90.06 84 GLY A O 1
ATOM 659 N N . ILE A 1 85 ? -5.875 9.096 3.910 1.00 86.75 85 ILE A N 1
ATOM 660 C CA . ILE A 1 85 ? -5.009 9.859 2.999 1.00 86.75 85 ILE A CA 1
ATOM 661 C C . ILE A 1 85 ? -3.729 9.074 2.727 1.00 86.75 85 ILE A C 1
ATOM 663 O O . ILE A 1 85 ? -3.114 8.531 3.642 1.00 86.75 85 ILE A O 1
ATOM 667 N N . ASN A 1 86 ? -3.324 9.028 1.454 1.00 81.94 86 ASN A N 1
ATOM 668 C CA . ASN A 1 86 ? -2.096 8.372 1.002 1.00 81.94 86 ASN A CA 1
ATOM 669 C C . ASN A 1 86 ? -1.963 6.908 1.463 1.00 81.94 86 ASN A C 1
ATOM 671 O O . ASN A 1 86 ? -0.848 6.440 1.669 1.00 81.94 86 ASN A O 1
ATOM 675 N N . TYR A 1 87 ? -3.084 6.191 1.620 1.00 85.38 87 TYR A N 1
ATOM 676 C CA . TYR A 1 87 ? -3.101 4.791 2.059 1.00 85.38 87 TYR A CA 1
ATOM 677 C C . TYR A 1 87 ? -2.428 4.577 3.424 1.00 85.38 87 TYR A C 1
ATOM 679 O O . TYR A 1 87 ? -1.639 3.654 3.616 1.00 85.38 87 TYR A O 1
ATOM 687 N N . THR A 1 88 ? -2.750 5.445 4.387 1.00 87.38 88 THR A N 1
ATOM 688 C CA . THR A 1 88 ? -2.272 5.333 5.777 1.00 87.38 88 THR A CA 1
ATOM 689 C C . THR A 1 88 ? -2.676 4.000 6.424 1.00 87.38 88 THR A C 1
ATOM 691 O O . THR A 1 88 ? -1.952 3.478 7.270 1.00 87.38 88 THR A O 1
ATOM 694 N N . TYR A 1 89 ? -3.793 3.410 5.997 1.00 92.44 89 TYR A N 1
ATOM 695 C CA . TYR A 1 89 ? -4.317 2.151 6.522 1.00 92.44 89 TYR A CA 1
ATOM 696 C C . TYR A 1 89 ? -4.479 1.109 5.415 1.00 92.44 89 TYR A C 1
ATOM 698 O O . TYR A 1 89 ? -4.852 1.452 4.294 1.00 92.44 89 TYR A O 1
ATOM 706 N N . TYR A 1 90 ? -4.291 -0.171 5.749 1.00 95.25 90 TYR A N 1
ATOM 707 C CA . TYR A 1 90 ? -4.624 -1.301 4.877 1.00 95.25 90 TYR A CA 1
ATOM 708 C C . TYR A 1 90 ? -5.532 -2.295 5.588 1.00 95.25 90 TYR A C 1
ATOM 710 O O . TYR A 1 90 ? -5.309 -2.657 6.742 1.00 95.25 90 TYR A O 1
ATOM 718 N N . PHE A 1 91 ? -6.531 -2.783 4.858 1.00 96.44 91 PHE A N 1
ATOM 719 C CA . PHE A 1 91 ? -7.524 -3.718 5.364 1.00 96.44 91 PHE A CA 1
ATOM 720 C C . PHE A 1 91 ? -7.683 -4.912 4.427 1.00 96.44 91 PHE A C 1
ATOM 722 O O . PHE A 1 91 ? -7.650 -4.764 3.206 1.00 96.44 91 PHE A O 1
ATOM 729 N N . ALA A 1 92 ? -7.902 -6.097 5.002 1.00 97.00 92 ALA A N 1
ATOM 730 C CA . ALA A 1 92 ? -8.331 -7.273 4.257 1.00 97.00 92 ALA A CA 1
ATOM 731 C C . ALA A 1 92 ? -9.860 -7.295 4.158 1.00 97.00 92 ALA A C 1
ATOM 733 O O . ALA A 1 92 ? -10.555 -7.416 5.167 1.00 97.00 92 ALA A O 1
ATOM 734 N N . VAL A 1 93 ? -10.387 -7.191 2.945 1.00 97.75 93 VAL A N 1
ATOM 735 C CA . VAL A 1 93 ? -11.810 -6.973 2.686 1.00 97.75 93 VAL A CA 1
ATOM 736 C C . VAL A 1 93 ? -12.375 -8.137 1.889 1.00 97.75 93 VAL A C 1
ATOM 738 O O . VAL A 1 93 ? -11.924 -8.435 0.787 1.00 97.75 93 VAL A O 1
ATOM 741 N N . HIS A 1 94 ? -13.391 -8.789 2.446 1.00 98.19 94 HIS A N 1
ATOM 742 C CA . HIS A 1 94 ? -14.143 -9.823 1.745 1.00 98.19 94 HIS A CA 1
ATOM 743 C C . HIS A 1 94 ? -15.207 -9.191 0.821 1.00 98.19 94 HIS A C 1
ATOM 745 O O . HIS A 1 94 ? -15.847 -8.208 1.218 1.00 98.19 94 HIS A O 1
ATOM 751 N N . PRO A 1 95 ? -15.491 -9.760 -0.368 1.00 97.75 95 PRO A N 1
ATOM 752 C CA . PRO A 1 95 ? -16.496 -9.250 -1.299 1.00 97.75 95 PRO A CA 1
ATOM 753 C C . PRO A 1 95 ? -17.874 -8.999 -0.677 1.00 97.75 95 PRO A C 1
ATOM 755 O O . PRO A 1 95 ? -18.540 -8.034 -1.044 1.00 97.75 95 PRO A O 1
ATOM 758 N N . SER A 1 96 ? -18.287 -9.811 0.304 1.00 98.12 96 SER A N 1
ATOM 759 C CA . SER A 1 96 ? -19.591 -9.665 0.979 1.00 98.12 96 SER A CA 1
ATOM 760 C C . SER A 1 96 ? -19.768 -8.351 1.748 1.00 98.12 96 SER A C 1
ATOM 762 O O . SER A 1 96 ? -20.902 -7.932 1.962 1.00 98.12 96 SER A O 1
ATOM 764 N N . ILE A 1 97 ? -18.676 -7.699 2.161 1.00 98.31 97 ILE A N 1
ATOM 765 C CA . ILE A 1 97 ? -18.701 -6.432 2.911 1.00 98.31 97 ILE A CA 1
ATOM 766 C C . ILE A 1 97 ? -18.133 -5.254 2.112 1.00 98.31 97 ILE A C 1
ATOM 768 O O . ILE A 1 97 ? -18.160 -4.126 2.603 1.00 98.31 97 ILE A O 1
ATOM 772 N N . LYS A 1 98 ? -17.653 -5.485 0.881 1.00 97.88 98 LYS A N 1
ATOM 773 C CA . LYS A 1 98 ? -16.912 -4.493 0.085 1.00 97.88 98 LYS A CA 1
ATOM 774 C C . LYS A 1 98 ? -17.678 -3.184 -0.107 1.00 97.88 98 LYS A C 1
ATOM 776 O O . LYS A 1 98 ? -17.113 -2.123 0.108 1.00 97.88 98 LYS A O 1
ATOM 781 N N . ALA A 1 99 ? -18.970 -3.243 -0.427 1.00 98.12 99 ALA A N 1
ATOM 782 C CA . ALA A 1 99 ? -19.774 -2.032 -0.621 1.00 98.12 99 ALA A CA 1
ATOM 783 C C . ALA A 1 99 ? -19.831 -1.151 0.641 1.00 98.12 99 ALA A C 1
ATOM 785 O O . ALA A 1 99 ? -19.657 0.060 0.558 1.00 98.12 99 ALA A O 1
ATOM 786 N N . ARG A 1 100 ? -20.022 -1.764 1.817 1.00 98.31 100 ARG A N 1
ATOM 787 C CA . ARG A 1 100 ? -20.049 -1.038 3.094 1.00 98.31 100 ARG A CA 1
ATOM 788 C C . ARG A 1 100 ? -18.663 -0.526 3.484 1.00 98.31 100 ARG A C 1
ATOM 790 O O . ARG A 1 100 ? -18.555 0.566 4.031 1.00 98.31 100 ARG A O 1
ATOM 797 N N . PHE A 1 101 ? -17.624 -1.306 3.192 1.00 98.44 101 PHE A N 1
ATOM 798 C CA . PHE A 1 101 ? -16.241 -0.890 3.385 1.00 98.44 101 PHE A CA 1
ATOM 799 C C . PHE A 1 101 ? -15.914 0.366 2.569 1.00 98.44 101 PHE A C 1
ATOM 801 O O . PHE A 1 101 ? -15.390 1.314 3.140 1.00 98.44 101 PHE A O 1
ATOM 808 N N . GLU A 1 102 ? -16.261 0.411 1.278 1.00 97.81 102 GLU A N 1
ATOM 809 C CA . GLU A 1 102 ? -15.977 1.579 0.427 1.00 97.81 102 GLU A CA 1
ATOM 810 C C . GLU A 1 102 ? -16.668 2.849 0.948 1.00 97.81 102 GLU A C 1
ATOM 812 O O . GLU A 1 102 ? -16.043 3.901 0.994 1.00 97.81 102 GLU A O 1
ATOM 817 N N . THR A 1 103 ? -17.906 2.751 1.451 1.00 98.19 103 THR A N 1
ATOM 818 C CA . THR A 1 103 ? -18.575 3.893 2.100 1.00 98.19 103 THR A CA 1
ATOM 819 C C . THR A 1 103 ? -17.797 4.405 3.314 1.00 98.19 103 THR A C 1
ATOM 821 O O . THR A 1 103 ? -17.520 5.597 3.410 1.00 98.19 103 THR A O 1
ATOM 824 N N . LEU A 1 104 ? -17.403 3.513 4.230 1.00 98.31 104 LEU A N 1
ATOM 825 C CA . LEU A 1 104 ? -16.639 3.908 5.419 1.00 98.31 104 LEU A CA 1
ATOM 826 C C . LEU A 1 104 ? -15.247 4.442 5.063 1.00 98.31 104 LEU A C 1
ATOM 828 O O . LEU A 1 104 ? -14.753 5.362 5.709 1.00 98.31 104 LEU A O 1
ATOM 832 N N . LYS A 1 105 ? -14.617 3.881 4.031 1.00 97.50 105 LYS A N 1
ATOM 833 C CA . LYS A 1 105 ? -13.338 4.351 3.498 1.00 97.50 105 LYS A CA 1
ATOM 834 C C . LYS A 1 105 ? -13.454 5.773 2.953 1.00 97.50 105 LYS A C 1
ATOM 836 O O . LYS A 1 105 ? -12.575 6.583 3.230 1.00 97.50 105 LYS A O 1
ATOM 841 N N . ASP A 1 106 ? -14.517 6.098 2.224 1.00 97.38 106 ASP A N 1
ATOM 842 C CA . ASP A 1 106 ? -14.743 7.458 1.722 1.00 97.38 106 ASP A CA 1
ATOM 843 C C . ASP A 1 106 ? -14.966 8.461 2.866 1.00 97.38 106 ASP A C 1
ATOM 845 O O . ASP A 1 106 ? -14.413 9.564 2.836 1.00 97.38 106 ASP A O 1
ATOM 849 N N . GLU A 1 107 ? -15.704 8.068 3.909 1.00 97.81 107 GLU A N 1
ATOM 850 C CA . GLU A 1 107 ? -15.875 8.871 5.129 1.00 97.81 107 GLU A CA 1
ATOM 851 C C . GLU A 1 107 ? -14.542 9.091 5.863 1.00 97.81 107 GLU A C 1
ATOM 853 O O . GLU A 1 107 ? -14.210 10.223 6.220 1.00 97.81 107 GLU A O 1
ATOM 858 N N . LEU A 1 108 ? -13.743 8.034 6.038 1.00 97.38 108 LEU A N 1
ATOM 859 C CA . LEU A 1 108 ? -12.410 8.121 6.638 1.00 97.38 108 LEU A CA 1
ATOM 860 C C . LEU A 1 108 ? -11.500 9.063 5.838 1.00 97.38 108 LEU A C 1
ATOM 862 O O . LEU A 1 108 ? -10.905 9.978 6.406 1.00 97.38 108 LEU A O 1
ATOM 866 N N . ASN A 1 109 ? -11.448 8.901 4.513 1.00 95.88 109 ASN A N 1
ATOM 867 C CA . ASN A 1 109 ? -10.662 9.758 3.623 1.00 95.88 109 ASN A CA 1
ATOM 868 C C . ASN A 1 109 ? -11.069 11.231 3.745 1.00 95.88 109 ASN A C 1
ATOM 870 O O . ASN A 1 109 ? -10.220 12.126 3.705 1.00 95.88 109 ASN A O 1
ATOM 874 N N . TYR A 1 110 ? -12.370 11.495 3.891 1.00 96.44 110 TYR A N 1
ATOM 875 C CA . TYR A 1 110 ? -12.880 12.841 4.117 1.00 96.44 110 TYR A CA 1
ATOM 876 C C . TYR A 1 110 ? -12.376 13.427 5.444 1.00 96.44 110 TYR A C 1
ATOM 878 O O . TYR A 1 110 ? -11.893 14.564 5.454 1.00 96.44 110 TYR A O 1
ATOM 886 N N . TYR A 1 111 ? -12.441 12.679 6.548 1.00 96.19 111 TYR A N 1
ATOM 887 C CA . TYR A 1 111 ? -11.978 13.174 7.848 1.00 96.19 111 TYR A CA 1
ATOM 888 C C . TYR A 1 111 ? -10.463 13.361 7.899 1.00 96.19 111 TYR A C 1
ATOM 890 O O . TYR A 1 111 ? -10.013 14.421 8.331 1.00 96.19 111 TYR A O 1
ATOM 898 N N . ASP A 1 112 ? -9.675 12.429 7.363 1.00 94.62 112 ASP A N 1
ATOM 899 C CA . ASP A 1 112 ? -8.217 12.583 7.249 1.00 94.62 112 ASP A CA 1
ATOM 900 C C . ASP A 1 112 ? -7.842 13.843 6.463 1.00 94.62 112 ASP A C 1
ATOM 902 O O . ASP A 1 112 ? -6.928 14.592 6.831 1.00 94.62 112 ASP A O 1
ATOM 906 N N . LYS A 1 113 ? -8.596 14.133 5.397 1.00 94.31 113 LYS A N 1
ATOM 907 C CA . LYS A 1 113 ? -8.439 15.369 4.629 1.00 94.31 113 LYS A CA 1
ATOM 908 C C . LYS A 1 113 ? -8.732 16.599 5.460 1.00 94.31 113 LYS A C 1
ATOM 910 O O . LYS A 1 113 ? -7.971 17.561 5.381 1.00 94.31 113 LYS A O 1
ATOM 915 N N . LYS A 1 114 ? -9.760 16.567 6.303 1.00 95.38 114 LYS A N 1
ATOM 916 C CA . LYS A 1 114 ? -10.047 17.673 7.221 1.00 95.38 114 LYS A CA 1
ATOM 917 C C . LYS A 1 114 ? -8.963 17.858 8.277 1.00 95.38 114 LYS A C 1
ATOM 919 O O . LYS A 1 114 ? -8.620 19.008 8.561 1.00 95.38 114 LYS A O 1
ATOM 924 N N . VAL A 1 115 ? -8.375 16.778 8.793 1.00 93.69 115 VAL A N 1
ATOM 925 C CA . VAL A 1 115 ? -7.205 16.847 9.685 1.00 93.69 115 VAL A CA 1
ATOM 926 C C . VAL A 1 115 ? -6.051 17.561 8.977 1.00 93.69 115 VAL A C 1
ATOM 928 O O . VAL A 1 115 ? -5.536 18.557 9.489 1.00 93.69 115 VAL A O 1
ATOM 931 N N . THR A 1 116 ? -5.710 17.117 7.764 1.00 92.12 116 THR A N 1
ATOM 932 C CA . THR A 1 116 ? -4.605 17.677 6.969 1.00 92.12 116 THR A CA 1
ATOM 933 C C . THR A 1 116 ? -4.824 19.155 6.641 1.00 92.12 116 THR A C 1
ATOM 935 O O . THR A 1 116 ? -3.962 19.987 6.918 1.00 92.12 116 THR A O 1
ATOM 938 N N . GLU A 1 117 ? -5.993 19.510 6.102 1.00 93.19 117 GLU A N 1
ATOM 939 C CA . GLU A 1 117 ? -6.349 20.893 5.751 1.00 93.19 117 GLU A CA 1
ATOM 940 C C . GLU A 1 117 ? -6.304 21.821 6.975 1.00 93.19 117 GLU A C 1
ATOM 942 O O . GLU A 1 117 ? -5.774 22.934 6.904 1.00 93.19 117 GLU A O 1
ATOM 947 N N . THR A 1 118 ? -6.823 21.356 8.116 1.00 93.50 118 THR A N 1
ATOM 948 C CA . THR A 1 118 ? -6.848 22.139 9.359 1.00 93.50 118 THR A CA 1
ATOM 949 C C . THR A 1 118 ? -5.440 22.353 9.900 1.00 93.50 118 THR A C 1
ATOM 951 O O . THR A 1 118 ? -5.105 23.475 10.284 1.00 93.50 118 THR A O 1
ATOM 954 N N . ALA A 1 119 ? -4.596 21.320 9.885 1.00 91.75 119 ALA A N 1
ATOM 955 C CA . ALA A 1 119 ? -3.209 21.427 10.318 1.00 91.75 119 ALA A CA 1
ATOM 956 C C . ALA A 1 119 ? -2.397 22.383 9.452 1.00 91.75 119 ALA A C 1
ATOM 958 O O . ALA A 1 119 ? -1.748 23.280 9.989 1.00 91.75 119 ALA A O 1
ATOM 959 N N . MET A 1 120 ? -2.518 22.278 8.126 1.00 91.12 120 MET A N 1
ATOM 960 C CA . MET A 1 120 ? -1.850 23.194 7.200 1.00 91.12 120 MET A CA 1
ATOM 961 C C . MET A 1 120 ? -2.224 24.651 7.476 1.00 91.12 120 MET A C 1
ATOM 963 O O . MET A 1 120 ? -1.350 25.516 7.540 1.00 91.12 120 MET A O 1
ATOM 967 N N . ARG A 1 121 ? -3.511 24.936 7.701 1.00 92.06 121 ARG A N 1
ATOM 968 C CA . ARG A 1 121 ? -3.963 26.290 8.047 1.00 92.06 121 ARG A CA 1
ATOM 969 C C . ARG A 1 121 ? -3.434 26.768 9.399 1.00 92.06 121 ARG A C 1
ATOM 971 O O . ARG A 1 121 ? -3.156 27.952 9.553 1.00 92.06 121 ARG A O 1
ATOM 978 N N . GLN A 1 122 ? -3.303 25.869 10.370 1.00 90.62 122 GLN A N 1
ATOM 979 C CA . GLN A 1 122 ? -2.744 26.177 11.688 1.00 90.62 122 GLN A CA 1
ATOM 980 C C . GLN A 1 122 ? -1.205 26.229 11.692 1.00 90.62 122 GLN A C 1
ATOM 982 O O . GLN A 1 122 ? -0.608 26.446 12.743 1.00 90.62 122 GLN A O 1
ATOM 987 N N . GLY A 1 123 ? -0.551 26.053 10.536 1.00 91.12 123 GLY A N 1
ATOM 988 C CA . GLY A 1 123 ? 0.909 26.028 10.427 1.00 91.12 123 GLY A CA 1
ATOM 989 C C . GLY A 1 123 ? 1.546 24.784 11.051 1.00 91.12 123 GLY A C 1
ATOM 990 O O . GLY A 1 123 ? 2.736 24.794 11.358 1.00 91.12 123 GLY A O 1
ATOM 991 N N . ILE A 1 124 ? 0.764 23.723 11.256 1.00 89.88 124 ILE A N 1
ATOM 992 C CA . ILE A 1 124 ? 1.220 22.445 11.795 1.00 89.88 124 ILE A CA 1
ATOM 993 C C . ILE A 1 124 ? 1.632 21.554 10.627 1.00 89.88 124 ILE A C 1
ATOM 995 O O . ILE A 1 124 ? 0.840 21.261 9.731 1.00 89.88 124 ILE A O 1
ATOM 999 N N . VAL A 1 125 ? 2.886 21.112 10.656 1.00 83.25 125 VAL A N 1
ATOM 1000 C CA . VAL A 1 125 ? 3.392 20.096 9.735 1.00 83.25 125 VAL A CA 1
ATOM 1001 C C . VAL A 1 125 ? 3.025 18.737 10.311 1.00 83.25 125 VAL A C 1
ATOM 1003 O O . VAL A 1 125 ? 3.511 18.363 11.377 1.00 83.25 125 VAL A O 1
ATOM 1006 N N . LEU A 1 126 ? 2.143 18.022 9.620 1.00 82.00 126 LEU A N 1
ATOM 1007 C CA . LEU A 1 126 ? 1.826 16.638 9.945 1.00 82.00 126 LEU A CA 1
ATOM 1008 C C . LEU A 1 126 ? 2.781 15.723 9.190 1.00 82.00 126 LEU A C 1
ATOM 1010 O O . LEU A 1 126 ? 2.920 15.831 7.971 1.00 82.00 126 LEU A O 1
ATOM 1014 N N . ASP A 1 127 ? 3.430 14.830 9.927 1.00 73.56 127 ASP A N 1
ATOM 1015 C CA . ASP A 1 127 ? 4.275 13.790 9.357 1.00 73.56 127 ASP A CA 1
ATOM 1016 C C . ASP A 1 127 ? 3.400 12.604 8.934 1.00 73.56 127 ASP A C 1
ATOM 1018 O O . ASP A 1 127 ? 3.242 11.619 9.653 1.00 73.56 127 ASP A O 1
ATOM 1022 N N . TYR A 1 128 ? 2.738 12.749 7.784 1.00 65.81 128 TYR A N 1
ATOM 1023 C CA . TYR A 1 128 ? 2.024 11.648 7.145 1.00 65.81 128 TYR A CA 1
ATOM 1024 C C . TYR A 1 128 ? 3.002 10.849 6.294 1.00 65.81 128 TYR A C 1
ATOM 1026 O O . TYR A 1 128 ? 3.153 11.098 5.094 1.00 65.81 128 TYR A O 1
ATOM 1034 N N . MET A 1 129 ? 3.656 9.866 6.904 1.00 63.94 129 MET A N 1
ATOM 1035 C CA . MET A 1 129 ? 4.307 8.823 6.125 1.00 63.94 129 MET A CA 1
ATOM 1036 C C . MET A 1 129 ? 3.229 7.863 5.626 1.00 63.94 129 MET A C 1
ATOM 1038 O O . MET A 1 129 ? 2.475 7.302 6.418 1.00 63.94 129 MET A O 1
ATOM 1042 N N . ALA A 1 130 ? 3.137 7.696 4.304 1.00 71.25 130 ALA A N 1
ATOM 1043 C CA . ALA A 1 130 ? 2.314 6.643 3.727 1.00 71.25 130 ALA A CA 1
ATOM 1044 C C . ALA A 1 130 ? 2.758 5.300 4.318 1.00 71.25 130 ALA A C 1
ATOM 1046 O O . ALA A 1 130 ? 3.952 4.983 4.310 1.00 71.25 130 ALA A O 1
ATOM 1047 N N . SER A 1 131 ? 1.806 4.524 4.829 1.00 83.00 131 SER A N 1
ATOM 1048 C CA . SER A 1 131 ? 2.104 3.183 5.311 1.00 83.00 131 SER A CA 1
ATOM 1049 C C . SER A 1 131 ? 2.487 2.307 4.127 1.00 83.00 131 SER A C 1
ATOM 1051 O O . SER A 1 131 ? 1.890 2.372 3.044 1.00 83.00 131 SER A O 1
ATOM 1053 N N . TYR A 1 132 ? 3.489 1.459 4.329 1.00 89.94 132 TYR A N 1
ATOM 1054 C CA . TYR A 1 132 ? 3.776 0.422 3.356 1.00 89.94 132 TYR A CA 1
ATOM 1055 C C . TYR A 1 132 ? 2.674 -0.642 3.392 1.00 89.94 132 TYR A C 1
ATOM 1057 O O . TYR A 1 132 ? 2.167 -0.968 4.469 1.00 89.94 132 TYR A O 1
ATOM 1065 N N . PRO A 1 133 ? 2.289 -1.194 2.231 1.00 93.69 133 PRO A N 1
ATOM 1066 C CA . PRO A 1 133 ? 1.311 -2.267 2.187 1.00 93.69 133 PRO A CA 1
ATOM 1067 C C . PRO A 1 133 ? 1.854 -3.532 2.869 1.00 93.69 133 PRO A C 1
ATOM 1069 O O . PRO A 1 133 ? 3.071 -3.745 2.910 1.00 93.69 133 PRO A O 1
ATOM 1072 N N . PRO A 1 134 ? 0.967 -4.404 3.378 1.00 95.31 134 PRO A N 1
ATOM 1073 C CA . PRO A 1 134 ? 1.377 -5.680 3.947 1.00 95.31 134 PRO A CA 1
ATOM 1074 C C . PRO A 1 134 ? 2.030 -6.576 2.885 1.00 95.31 134 PRO A C 1
ATOM 1076 O O . PRO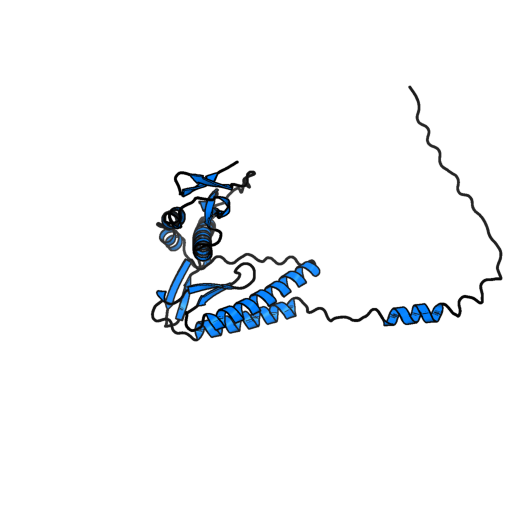 A 1 134 ? 1.660 -6.566 1.709 1.00 95.31 134 PRO A O 1
ATOM 1079 N N . ILE A 1 135 ? 2.997 -7.383 3.317 1.00 95.38 135 ILE A N 1
ATOM 1080 C CA . ILE A 1 135 ? 3.781 -8.288 2.461 1.00 95.38 135 ILE A CA 1
ATOM 1081 C C . ILE A 1 135 ? 3.009 -9.559 2.138 1.00 95.38 135 ILE A C 1
ATOM 1083 O O . ILE A 1 135 ? 3.143 -10.113 1.039 1.00 95.38 135 ILE A O 1
ATOM 1087 N N . GLU A 1 136 ? 2.231 -10.018 3.117 1.00 93.31 136 GLU A N 1
ATOM 1088 C CA . GLU A 1 136 ? 1.451 -11.246 3.077 1.00 93.31 136 GLU A CA 1
ATOM 1089 C C . GLU A 1 136 ? 0.157 -11.095 3.871 1.00 93.31 136 GLU A C 1
ATOM 1091 O O . GLU A 1 136 ? -0.005 -10.217 4.724 1.00 93.31 136 GLU A O 1
ATOM 1096 N N . LYS A 1 137 ? -0.771 -12.001 3.579 1.00 94.81 137 LYS A N 1
ATOM 1097 C CA . LYS A 1 137 ? -2.020 -12.174 4.306 1.00 94.81 137 LYS A CA 1
ATOM 1098 C C . LYS A 1 137 ? -2.244 -13.666 4.532 1.00 94.81 137 LYS A C 1
ATOM 1100 O O . LYS A 1 137 ? -1.953 -14.473 3.650 1.00 94.81 137 LYS A O 1
ATOM 1105 N N . ALA A 1 138 ? -2.775 -14.028 5.691 1.00 96.50 138 ALA A N 1
ATOM 1106 C CA . ALA A 1 138 ? -3.078 -15.411 6.047 1.00 96.50 138 ALA A CA 1
ATOM 1107 C C . ALA A 1 138 ? -4.357 -15.489 6.887 1.00 96.50 138 ALA A C 1
ATOM 1109 O O . ALA A 1 138 ? -4.710 -14.533 7.576 1.00 96.50 138 ALA A O 1
ATOM 1110 N N . CYS A 1 139 ? -5.048 -16.631 6.852 1.00 96.94 139 CYS A N 1
ATOM 1111 C CA . CYS A 1 139 ? -6.072 -16.924 7.851 1.00 96.94 139 CYS A CA 1
ATOM 1112 C C . CYS A 1 139 ? -5.391 -17.462 9.117 1.00 96.94 139 CYS A C 1
ATOM 1114 O O . CYS A 1 139 ? -4.780 -18.527 9.078 1.00 96.94 139 CYS A O 1
ATOM 1116 N N . GLU A 1 140 ? -5.541 -16.773 10.244 1.00 96.12 140 GLU A N 1
ATOM 1117 C CA . GLU A 1 140 ? -5.072 -17.219 11.556 1.00 96.12 140 GLU A CA 1
ATOM 1118 C C . GLU A 1 140 ? -6.236 -17.151 12.551 1.00 96.12 140 GLU A C 1
ATOM 1120 O O . GLU A 1 140 ? -6.887 -16.118 12.701 1.00 96.12 140 GLU A O 1
ATOM 1125 N N . ASN A 1 141 ? -6.544 -18.272 13.212 1.00 94.50 141 ASN A N 1
ATOM 1126 C CA . ASN A 1 141 ? -7.650 -18.373 14.177 1.00 94.50 141 ASN A CA 1
ATOM 1127 C C . ASN A 1 141 ? -9.002 -17.867 13.632 1.00 94.50 141 ASN A C 1
ATOM 1129 O O . ASN A 1 141 ? -9.767 -17.202 14.331 1.00 94.50 141 ASN A O 1
ATOM 1133 N N . GLY A 1 142 ? -9.288 -18.161 12.359 1.00 94.44 142 GLY A N 1
ATOM 1134 C CA . GLY A 1 142 ? -10.529 -17.752 11.697 1.00 94.44 142 GLY A CA 1
ATOM 1135 C C . GLY A 1 142 ? -10.625 -16.255 11.394 1.00 94.44 142 GLY A C 1
ATOM 1136 O O . GLY A 1 142 ? -11.707 -15.788 11.046 1.00 94.44 142 GLY A O 1
ATOM 1137 N N . LYS A 1 143 ? -9.528 -15.498 11.501 1.00 95.38 143 LYS A N 1
ATOM 1138 C CA . LYS A 1 143 ? -9.436 -14.079 11.133 1.00 95.38 143 LYS A CA 1
ATOM 1139 C C . LYS A 1 143 ? -8.327 -13.873 10.111 1.00 95.38 143 LYS A C 1
ATOM 1141 O O . LYS A 1 143 ? -7.387 -14.660 10.052 1.00 95.38 143 LYS A O 1
ATOM 1146 N N . VAL A 1 144 ? -8.431 -12.824 9.301 1.00 97.25 144 VAL A N 1
ATOM 1147 C CA . VAL A 1 144 ? -7.311 -12.445 8.436 1.00 97.25 144 VAL A CA 1
ATOM 1148 C C . VAL A 1 144 ? -6.247 -11.761 9.285 1.00 97.25 144 VAL A C 1
ATOM 1150 O O . VAL A 1 144 ? -6.550 -10.830 10.029 1.00 97.25 144 VAL A O 1
ATOM 1153 N N . LYS A 1 145 ? -5.004 -12.202 9.138 1.00 96.38 145 LYS A N 1
ATOM 1154 C CA . LYS A 1 145 ? -3.814 -11.516 9.627 1.00 96.38 145 LYS A CA 1
ATOM 1155 C C . LYS A 1 145 ? -3.055 -10.944 8.441 1.00 96.38 145 LYS A C 1
ATOM 1157 O O . LYS A 1 145 ? -2.828 -11.647 7.456 1.00 96.38 145 LYS A O 1
ATOM 1162 N N . LEU A 1 146 ? -2.690 -9.674 8.550 1.00 96.19 146 LEU A N 1
ATOM 1163 C CA . LEU A 1 146 ? -1.797 -8.988 7.627 1.00 96.19 146 LEU A CA 1
ATOM 1164 C C . LEU A 1 146 ? -0.400 -8.973 8.246 1.00 96.19 146 LEU A C 1
ATOM 1166 O O . LEU A 1 146 ? -0.266 -8.630 9.419 1.00 96.19 146 LEU A O 1
ATOM 1170 N N . THR A 1 147 ? 0.610 -9.357 7.473 1.00 96.06 147 THR A N 1
ATOM 1171 C CA . THR A 1 147 ? 2.011 -9.349 7.911 1.00 96.06 147 THR A CA 1
ATOM 1172 C C . THR A 1 147 ? 2.730 -8.192 7.237 1.00 96.06 147 THR A C 1
ATOM 1174 O O . THR A 1 147 ? 2.738 -8.107 6.005 1.00 96.06 147 THR A O 1
ATOM 1177 N N . TYR A 1 148 ? 3.349 -7.316 8.023 1.00 96.44 148 TYR A N 1
ATOM 1178 C CA . TYR A 1 148 ? 4.089 -6.160 7.523 1.00 96.44 148 TYR A CA 1
ATOM 1179 C C . TYR A 1 148 ? 5.594 -6.430 7.523 1.00 96.44 148 TYR A C 1
ATOM 1181 O O . TYR A 1 148 ? 6.093 -7.258 8.280 1.00 96.44 148 TYR A O 1
ATOM 1189 N N . ALA A 1 149 ? 6.342 -5.727 6.666 1.00 96.56 149 ALA A N 1
ATOM 1190 C CA . ALA A 1 149 ? 7.792 -5.910 6.578 1.00 96.56 149 ALA A CA 1
ATOM 1191 C C . ALA A 1 149 ? 8.503 -5.588 7.903 1.00 96.56 149 ALA A C 1
ATOM 1193 O O . ALA A 1 149 ? 9.503 -6.216 8.236 1.00 96.56 149 ALA A O 1
ATOM 1194 N N . GLU A 1 150 ? 7.991 -4.622 8.666 1.00 94.81 150 GLU A N 1
ATOM 1195 C CA . GLU A 1 150 ? 8.541 -4.212 9.963 1.00 94.81 150 GLU A CA 1
ATOM 1196 C C . GLU A 1 150 ? 8.564 -5.324 11.016 1.00 94.81 150 GLU A C 1
ATOM 1198 O O . GLU A 1 150 ? 9.462 -5.330 11.864 1.00 94.81 150 GLU A O 1
ATOM 1203 N N . ASP A 1 151 ? 7.661 -6.299 10.901 1.00 95.31 151 ASP A N 1
ATOM 1204 C CA . ASP A 1 151 ? 7.555 -7.439 11.812 1.00 95.31 151 ASP A CA 1
ATOM 1205 C C . ASP A 1 151 ? 8.558 -8.556 11.493 1.00 95.31 151 ASP A C 1
ATOM 1207 O O . ASP A 1 151 ? 8.782 -9.445 12.313 1.00 95.31 151 ASP A O 1
ATOM 1211 N N . LEU A 1 152 ? 9.179 -8.526 10.310 1.00 97.06 152 LEU A N 1
ATOM 1212 C CA . LEU A 1 152 ? 10.019 -9.617 9.823 1.00 97.06 152 LEU A CA 1
ATOM 1213 C C . LEU A 1 152 ? 11.464 -9.516 10.327 1.00 97.06 152 LEU A C 1
ATOM 1215 O O . LEU A 1 152 ? 12.054 -8.428 10.424 1.00 97.06 152 LEU A O 1
ATOM 1219 N N . SER A 1 153 ? 12.062 -10.674 10.594 1.00 97.75 153 SER A N 1
ATOM 1220 C CA . SER A 1 153 ? 13.501 -10.860 10.795 1.00 97.75 153 SER A CA 1
ATOM 1221 C C . SER A 1 153 ? 14.278 -10.787 9.475 1.00 97.75 153 SER A C 1
ATOM 1223 O O . SER A 1 153 ? 13.709 -10.828 8.386 1.00 97.75 153 SER A O 1
ATOM 1225 N N . ILE A 1 154 ? 15.611 -10.706 9.546 1.00 97.12 154 ILE A N 1
ATOM 1226 C CA . ILE A 1 154 ? 16.451 -10.619 8.340 1.00 97.12 154 ILE A CA 1
ATOM 1227 C C . ILE A 1 154 ? 16.346 -11.873 7.457 1.00 97.12 154 ILE A C 1
ATOM 1229 O O . ILE A 1 154 ? 16.372 -11.768 6.232 1.00 97.12 154 ILE A O 1
ATOM 1233 N N . GLU A 1 155 ? 16.196 -13.054 8.061 1.00 97.81 155 GLU A N 1
ATOM 1234 C CA . GLU A 1 155 ? 16.015 -14.314 7.334 1.00 97.81 155 GLU A CA 1
ATOM 1235 C C . GLU A 1 155 ? 14.673 -14.329 6.593 1.00 97.81 155 GLU A C 1
ATOM 1237 O O . GLU A 1 155 ? 14.635 -14.589 5.390 1.00 97.81 155 GLU A O 1
ATOM 1242 N N . GLU A 1 156 ? 13.588 -13.959 7.277 1.00 97.75 156 GLU A N 1
ATOM 1243 C CA . GLU A 1 156 ? 12.251 -13.865 6.682 1.00 97.75 156 GLU A CA 1
ATOM 1244 C C . GLU A 1 156 ? 12.198 -12.828 5.560 1.00 97.75 156 GLU A C 1
ATOM 1246 O O . GLU A 1 156 ? 11.625 -13.100 4.509 1.00 97.75 156 GLU A O 1
ATOM 1251 N N . VAL A 1 157 ? 12.850 -11.672 5.728 1.00 97.31 157 VAL A N 1
ATOM 1252 C CA . VAL A 1 157 ? 12.952 -10.652 4.673 1.00 97.31 157 VAL A CA 1
ATOM 1253 C C . VAL A 1 157 ? 13.689 -11.190 3.450 1.00 97.31 157 VAL A C 1
ATOM 1255 O O . VAL A 1 157 ? 13.219 -11.017 2.326 1.00 97.31 157 VAL A O 1
ATOM 1258 N N . ASN A 1 158 ? 14.833 -11.851 3.642 1.00 96.62 158 ASN A N 1
ATOM 1259 C CA . ASN A 1 158 ? 15.598 -12.423 2.534 1.00 96.62 158 ASN A CA 1
ATOM 1260 C C . ASN A 1 158 ? 14.796 -13.489 1.785 1.00 96.62 158 ASN A C 1
ATOM 1262 O O . ASN A 1 158 ? 14.792 -13.478 0.556 1.00 96.62 158 ASN A O 1
ATOM 1266 N N . ASN A 1 159 ? 14.080 -14.351 2.508 1.00 96.94 159 ASN A N 1
ATOM 1267 C CA . ASN A 1 159 ? 13.198 -15.356 1.919 1.00 96.94 159 ASN A CA 1
ATOM 1268 C C . ASN A 1 159 ? 12.025 -14.710 1.174 1.00 96.94 159 ASN A C 1
ATOM 1270 O O . ASN A 1 159 ? 11.734 -15.091 0.042 1.00 96.94 159 ASN A O 1
ATOM 1274 N N . ALA A 1 160 ? 11.391 -13.695 1.766 1.00 95.62 160 ALA A N 1
ATOM 1275 C CA . ALA A 1 160 ? 10.288 -12.975 1.144 1.00 95.62 160 ALA A CA 1
ATOM 1276 C C . ALA A 1 160 ? 10.722 -12.260 -0.140 1.00 95.62 160 ALA A C 1
ATOM 1278 O O . ALA A 1 160 ? 9.920 -12.155 -1.058 1.00 95.62 160 ALA A O 1
ATOM 1279 N N . LEU A 1 161 ? 11.967 -11.788 -0.247 1.00 95.69 161 LEU A N 1
ATOM 1280 C CA . LEU A 1 161 ? 12.479 -11.119 -1.448 1.00 95.69 161 LEU A CA 1
ATOM 1281 C C . LEU A 1 161 ? 12.748 -12.069 -2.629 1.00 95.69 161 LEU A C 1
ATOM 1283 O O . LEU A 1 161 ? 12.834 -11.596 -3.766 1.00 95.69 161 LEU A O 1
ATOM 1287 N N . VAL A 1 162 ? 12.862 -13.384 -2.403 1.00 95.38 162 VAL A N 1
ATOM 1288 C CA . VAL A 1 162 ? 13.162 -14.362 -3.464 1.00 95.38 162 VAL A CA 1
ATOM 1289 C C . VAL A 1 162 ? 12.089 -14.315 -4.553 1.00 95.38 162 VAL A C 1
ATOM 1291 O O . VAL A 1 162 ? 10.904 -14.504 -4.296 1.00 95.38 162 VAL A O 1
ATOM 1294 N N . GLY A 1 163 ? 12.506 -14.043 -5.792 1.00 92.50 163 GLY A N 1
ATOM 1295 C CA . GLY A 1 163 ? 11.626 -13.997 -6.965 1.00 92.50 163 GLY A CA 1
ATOM 1296 C C . GLY A 1 163 ? 10.642 -12.819 -7.013 1.00 92.50 163 GLY A C 1
ATOM 1297 O O . GLY A 1 163 ? 10.008 -12.616 -8.047 1.00 92.50 163 GLY A O 1
ATOM 1298 N N . ARG A 1 164 ? 10.517 -11.999 -5.954 1.00 94.31 164 ARG A N 1
ATOM 1299 C CA . ARG A 1 164 ? 9.603 -10.840 -5.955 1.00 94.31 164 ARG A CA 1
ATOM 1300 C C . ARG A 1 164 ? 10.035 -9.760 -6.936 1.00 94.31 164 ARG A C 1
ATOM 1302 O O . ARG A 1 164 ? 9.177 -9.189 -7.600 1.00 94.31 164 ARG A O 1
ATOM 1309 N N . TYR A 1 165 ? 11.339 -9.515 -7.056 1.00 93.88 165 TYR A N 1
ATOM 1310 C CA . TYR A 1 165 ? 11.860 -8.577 -8.051 1.00 93.88 165 TYR A CA 1
ATOM 1311 C C . TYR A 1 165 ? 11.504 -9.026 -9.476 1.00 93.88 165 TYR A C 1
ATOM 1313 O O . TYR A 1 165 ? 10.949 -8.246 -10.245 1.00 93.88 165 TYR A O 1
ATOM 1321 N N . ASP A 1 166 ? 11.717 -10.308 -9.790 1.00 94.06 166 ASP A N 1
ATOM 1322 C CA . ASP A 1 166 ? 11.376 -10.872 -11.099 1.00 94.06 166 ASP A CA 1
ATOM 1323 C C . ASP A 1 166 ? 9.870 -10.806 -11.376 1.00 94.06 166 ASP A C 1
ATOM 1325 O O . ASP A 1 166 ? 9.457 -10.457 -12.481 1.00 94.06 166 ASP A O 1
ATOM 1329 N N . ALA A 1 167 ? 9.027 -11.099 -10.383 1.00 93.00 167 ALA A N 1
ATOM 1330 C CA . ALA A 1 167 ? 7.578 -10.964 -10.519 1.00 93.00 167 ALA A CA 1
ATOM 1331 C C . ALA A 1 167 ? 7.162 -9.511 -10.797 1.00 93.00 167 ALA A C 1
ATOM 1333 O O . ALA A 1 167 ? 6.276 -9.270 -11.616 1.00 93.00 167 ALA A O 1
ATOM 1334 N N . LEU A 1 168 ? 7.826 -8.549 -10.150 1.00 94.19 168 LEU A N 1
ATOM 1335 C CA . LEU A 1 168 ? 7.563 -7.125 -10.306 1.00 94.19 168 LEU A CA 1
ATOM 1336 C C . LEU A 1 168 ? 7.905 -6.638 -11.717 1.00 94.19 168 LEU A C 1
ATOM 1338 O O . LEU A 1 168 ? 7.031 -6.125 -12.410 1.00 94.19 168 LEU A O 1
ATOM 1342 N N . ILE A 1 169 ? 9.139 -6.851 -12.183 1.00 91.81 169 ILE A N 1
ATOM 1343 C CA . ILE A 1 169 ? 9.580 -6.377 -13.509 1.00 91.81 169 ILE A CA 1
ATOM 1344 C C . ILE A 1 169 ? 8.813 -7.037 -14.661 1.00 91.81 169 ILE A C 1
ATOM 1346 O O . ILE A 1 169 ? 8.716 -6.470 -15.747 1.00 91.81 169 ILE A O 1
ATOM 1350 N N . ASN A 1 170 ? 8.240 -8.221 -14.427 1.00 93.81 170 ASN A N 1
ATOM 1351 C CA . ASN A 1 170 ? 7.453 -8.957 -15.412 1.00 93.81 170 ASN A CA 1
ATOM 1352 C C . ASN A 1 170 ? 5.935 -8.733 -15.280 1.00 93.81 170 ASN A C 1
ATOM 1354 O O . ASN A 1 170 ? 5.184 -9.300 -16.075 1.00 93.81 170 ASN A O 1
ATOM 1358 N N . PHE A 1 171 ? 5.472 -7.912 -14.327 1.00 95.75 171 PHE A N 1
ATOM 1359 C CA . PHE A 1 171 ? 4.051 -7.760 -13.981 1.00 95.75 171 PHE A CA 1
ATOM 1360 C C . PHE A 1 171 ? 3.155 -7.338 -15.157 1.00 95.75 171 PHE A C 1
ATOM 1362 O O . PHE A 1 171 ? 2.017 -7.791 -15.245 1.00 95.75 171 PHE A O 1
ATOM 1369 N N . TYR A 1 172 ? 3.674 -6.489 -16.051 1.00 96.00 172 TYR A N 1
ATOM 1370 C CA . TYR A 1 172 ? 2.962 -5.958 -17.221 1.00 96.00 172 TYR A CA 1
ATOM 1371 C C . TYR A 1 172 ? 3.396 -6.597 -18.551 1.00 96.00 172 TYR A C 1
ATOM 1373 O O . TYR A 1 172 ? 3.124 -6.041 -19.612 1.00 96.00 172 TYR A O 1
ATOM 1381 N N . ASN A 1 173 ? 4.085 -7.744 -18.543 1.00 93.25 173 ASN A N 1
ATOM 1382 C CA . ASN A 1 173 ? 4.562 -8.373 -19.787 1.00 93.25 173 ASN A CA 1
ATOM 1383 C C . ASN A 1 173 ? 3.439 -8.775 -20.757 1.00 93.25 173 ASN A C 1
ATOM 1385 O O . ASN A 1 173 ? 3.694 -8.941 -21.949 1.00 93.25 173 ASN A O 1
ATOM 1389 N N . ASP A 1 174 ? 2.228 -8.963 -20.244 1.00 94.38 174 ASP A N 1
ATOM 1390 C CA . ASP A 1 174 ? 1.014 -9.279 -20.991 1.00 94.38 174 ASP A CA 1
ATOM 1391 C C . ASP A 1 174 ? 0.284 -8.033 -21.522 1.00 94.38 174 ASP A C 1
ATOM 1393 O O . ASP A 1 174 ? -0.608 -8.161 -22.362 1.00 94.38 174 ASP A O 1
ATOM 1397 N N . ILE A 1 175 ? 0.668 -6.829 -21.081 1.00 96.38 175 ILE A N 1
ATOM 1398 C CA . ILE A 1 175 ? 0.025 -5.570 -21.465 1.00 96.38 175 ILE A CA 1
ATOM 1399 C C . ILE A 1 175 ? 0.869 -4.847 -22.529 1.00 96.38 175 ILE A C 1
ATOM 1401 O O . ILE A 1 175 ? 1.982 -4.402 -22.241 1.00 96.38 175 ILE A O 1
ATOM 1405 N N . PRO A 1 176 ? 0.362 -4.678 -23.767 1.00 96.06 176 PRO A N 1
ATOM 1406 C CA . PRO A 1 176 ? 1.116 -4.026 -24.831 1.00 96.06 176 PRO A CA 1
ATOM 1407 C C . PRO A 1 176 ? 1.245 -2.512 -24.604 1.00 96.06 176 PRO A C 1
ATOM 1409 O O . PRO A 1 176 ? 0.288 -1.828 -24.244 1.00 96.06 176 PRO A O 1
ATOM 1412 N N . CYS A 1 177 ? 2.418 -1.964 -24.912 1.00 97.12 177 CYS A N 1
ATOM 1413 C CA . CYS A 1 177 ? 2.683 -0.528 -24.953 1.00 97.12 177 CYS A CA 1
ATOM 1414 C C . CYS A 1 177 ? 2.574 -0.026 -26.394 1.00 97.12 177 CYS A C 1
ATOM 1416 O O . CYS A 1 177 ? 3.447 -0.288 -27.224 1.00 97.12 177 CYS A O 1
ATOM 1418 N N . THR A 1 178 ? 1.498 0.704 -26.681 1.00 95.75 178 THR A N 1
ATOM 1419 C CA . THR A 1 178 ? 1.291 1.396 -27.967 1.00 95.75 178 THR A CA 1
ATOM 1420 C C . THR A 1 178 ? 1.302 2.916 -27.818 1.00 95.75 178 THR A C 1
ATOM 1422 O O . THR A 1 178 ? 1.691 3.615 -28.749 1.00 95.75 178 THR A O 1
ATOM 1425 N N . ASP A 1 179 ? 0.949 3.422 -26.634 1.00 96.31 179 ASP A N 1
ATOM 1426 C CA . ASP A 1 179 ? 0.994 4.835 -26.277 1.00 96.31 179 ASP A CA 1
ATOM 1427 C C . ASP A 1 179 ? 1.650 5.012 -24.902 1.00 96.31 179 ASP A C 1
ATOM 1429 O O . ASP A 1 179 ? 1.096 4.631 -23.870 1.00 96.31 179 ASP A O 1
ATOM 1433 N N . ALA A 1 180 ? 2.832 5.631 -24.882 1.00 96.50 180 ALA A N 1
ATOM 1434 C CA . ALA A 1 180 ? 3.580 5.903 -23.658 1.00 96.50 180 ALA A CA 1
ATOM 1435 C C . ALA A 1 180 ? 2.838 6.849 -22.697 1.00 96.50 180 ALA A C 1
ATOM 1437 O O . ALA A 1 180 ? 3.080 6.817 -21.491 1.00 96.50 180 ALA A O 1
ATOM 1438 N N . SER A 1 181 ? 1.897 7.662 -23.194 1.00 96.88 181 SER A N 1
ATOM 1439 C CA . SER A 1 181 ? 1.108 8.581 -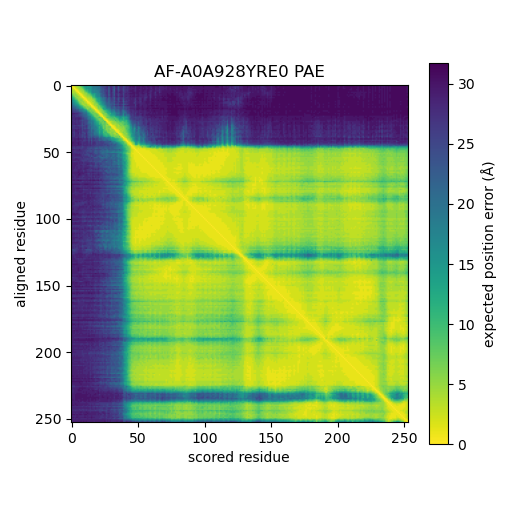22.371 1.00 96.88 181 SER A CA 1
ATOM 1440 C C . SER A 1 181 ? 0.181 7.858 -21.386 1.00 96.88 181 SER A C 1
ATOM 1442 O O . SER A 1 181 ? -0.228 8.447 -20.382 1.00 96.88 181 SER A O 1
ATOM 1444 N N . GLN A 1 182 ? -0.106 6.575 -21.619 1.00 97.25 182 GLN A N 1
ATOM 1445 C CA . GLN A 1 182 ? -0.911 5.724 -20.737 1.00 97.25 182 GLN A CA 1
ATOM 1446 C C . GLN A 1 182 ? -0.125 5.168 -19.545 1.00 97.25 182 GLN A C 1
ATOM 1448 O O . GLN A 1 182 ? -0.710 4.558 -18.649 1.00 97.25 182 GLN A O 1
ATOM 1453 N N . TRP A 1 183 ? 1.183 5.417 -19.505 1.00 97.06 183 TRP A N 1
ATOM 1454 C CA . TRP A 1 183 ? 2.094 4.903 -18.496 1.00 97.06 183 TRP A CA 1
ATOM 1455 C C . TRP A 1 183 ? 2.685 6.043 -17.668 1.00 97.06 183 TRP A C 1
ATOM 1457 O O . TRP A 1 183 ? 2.785 7.194 -18.104 1.00 97.06 183 TRP A O 1
ATOM 1467 N N . SER A 1 184 ? 3.067 5.722 -16.445 1.00 95.12 184 SER A N 1
ATOM 1468 C CA . SER A 1 184 ? 3.841 6.580 -15.553 1.00 95.12 184 SER A CA 1
ATOM 1469 C C . SER A 1 184 ? 5.056 5.823 -15.038 1.00 95.12 184 SER A C 1
ATOM 1471 O O . SER A 1 184 ? 5.140 4.603 -15.167 1.00 95.12 184 SER A O 1
ATOM 1473 N N . VAL A 1 185 ? 6.005 6.559 -14.471 1.00 93.62 185 VAL A N 1
ATOM 1474 C CA . VAL A 1 185 ? 7.151 5.966 -13.786 1.00 93.62 185 VAL A CA 1
ATOM 1475 C C . VAL A 1 185 ? 6.848 5.918 -12.296 1.00 93.62 185 VAL A C 1
ATOM 1477 O O . VAL A 1 185 ? 6.549 6.951 -11.697 1.00 93.62 185 VAL A O 1
ATOM 1480 N N . ASP A 1 186 ? 6.925 4.723 -11.731 1.00 92.31 186 ASP A N 1
ATOM 1481 C CA . ASP A 1 186 ? 7.089 4.478 -10.301 1.00 92.31 186 ASP A CA 1
ATOM 1482 C C . ASP A 1 186 ? 8.546 4.064 -10.030 1.00 92.31 186 ASP A C 1
ATOM 1484 O O . ASP A 1 186 ? 9.329 3.901 -10.970 1.00 92.31 186 ASP A O 1
ATOM 1488 N N . TYR A 1 187 ? 8.935 3.901 -8.769 1.00 91.06 187 TYR A N 1
ATOM 1489 C CA . TYR A 1 187 ? 10.310 3.570 -8.401 1.00 91.06 187 TYR A CA 1
ATOM 1490 C C . TYR A 1 187 ? 10.396 2.310 -7.556 1.00 91.06 187 TYR A C 1
ATOM 1492 O O . TYR A 1 187 ? 9.702 2.136 -6.555 1.00 91.06 187 TYR A O 1
ATOM 1500 N N . VAL A 1 188 ? 11.334 1.457 -7.937 1.00 92.81 188 VAL A N 1
ATOM 1501 C CA . VAL A 1 188 ? 11.660 0.206 -7.266 1.00 92.81 188 VAL A CA 1
ATOM 1502 C C . VAL A 1 188 ? 13.025 0.358 -6.629 1.00 92.81 188 VAL A C 1
ATOM 1504 O O . VAL A 1 188 ? 13.984 0.785 -7.269 1.00 92.81 188 VAL A O 1
ATOM 1507 N N . GLN A 1 189 ? 13.123 0.041 -5.346 1.00 89.81 189 GLN A N 1
ATOM 1508 C CA . GLN A 1 189 ? 14.355 0.209 -4.599 1.00 89.81 189 GLN A CA 1
ATOM 1509 C C . GLN A 1 189 ? 15.259 -1.015 -4.753 1.00 89.81 189 GLN A C 1
ATOM 1511 O O . GLN A 1 189 ? 14.899 -2.130 -4.395 1.00 89.81 189 GLN A O 1
ATOM 1516 N N . GLN A 1 190 ? 16.483 -0.810 -5.217 1.00 86.94 190 GLN A N 1
ATOM 1517 C CA . GLN A 1 190 ? 17.532 -1.823 -5.205 1.00 86.94 190 GLN A CA 1
ATOM 1518 C C . GLN A 1 190 ? 18.602 -1.424 -4.193 1.00 86.94 190 GLN A C 1
ATOM 1520 O O . GLN A 1 190 ? 19.556 -0.720 -4.525 1.00 86.94 190 GLN A O 1
ATOM 1525 N N . LEU A 1 191 ? 18.430 -1.854 -2.938 1.00 83.44 191 LEU A N 1
ATOM 1526 C CA . LEU A 1 191 ? 19.265 -1.437 -1.805 1.00 83.44 191 LEU A CA 1
ATOM 1527 C C . LEU A 1 191 ? 19.381 0.101 -1.731 1.00 83.44 191 LEU A C 1
ATOM 1529 O O . LEU A 1 191 ? 18.460 0.768 -1.262 1.00 83.44 191 LEU A O 1
ATOM 1533 N N . CYS A 1 192 ? 20.495 0.667 -2.199 1.00 85.38 192 CYS A N 1
ATOM 1534 C CA . CYS A 1 192 ? 20.764 2.104 -2.173 1.00 85.38 192 CYS A CA 1
ATOM 1535 C C . CYS A 1 192 ? 20.354 2.870 -3.434 1.00 85.38 192 CYS A C 1
ATOM 1537 O O . CYS A 1 192 ? 20.421 4.096 -3.425 1.00 85.38 192 CYS A O 1
ATOM 1539 N N . ASN A 1 193 ? 19.917 2.180 -4.486 1.00 86.38 193 ASN A N 1
ATOM 1540 C CA . ASN A 1 193 ? 19.524 2.794 -5.749 1.00 86.38 193 ASN A CA 1
ATOM 1541 C C . ASN A 1 193 ? 18.011 2.713 -5.954 1.00 86.38 193 ASN A C 1
ATOM 1543 O O . ASN A 1 193 ? 17.337 1.860 -5.375 1.00 86.38 193 ASN A O 1
ATOM 1547 N N . TYR A 1 194 ? 17.495 3.582 -6.819 1.00 87.06 194 TYR A N 1
ATOM 1548 C CA . TYR A 1 194 ? 16.137 3.487 -7.337 1.00 87.06 194 TYR A CA 1
ATOM 1549 C C . TYR A 1 194 ? 16.189 3.198 -8.828 1.00 87.06 194 TYR A C 1
ATOM 1551 O O . TYR A 1 194 ? 16.931 3.838 -9.573 1.00 87.06 194 TYR A O 1
ATOM 1559 N N . GLU A 1 195 ? 15.376 2.248 -9.251 1.00 89.88 195 GLU A N 1
ATOM 1560 C CA . GLU A 1 195 ? 15.154 1.910 -10.644 1.00 89.88 195 GLU A CA 1
ATOM 1561 C C . GLU A 1 195 ? 13.737 2.319 -11.035 1.00 89.88 195 GLU A C 1
ATOM 1563 O O . GLU A 1 195 ? 12.796 2.158 -10.258 1.00 89.88 195 GLU A O 1
ATOM 1568 N N . GLY A 1 196 ? 13.584 2.886 -12.230 1.00 91.25 196 GLY A N 1
ATOM 1569 C CA . GLY A 1 196 ? 12.264 3.209 -12.753 1.00 91.25 196 GLY A CA 1
ATOM 1570 C C . GLY A 1 196 ? 11.479 1.936 -13.064 1.00 91.25 196 GLY A C 1
ATOM 1571 O O . GLY A 1 196 ? 12.003 0.994 -13.653 1.00 91.25 196 GLY A O 1
ATOM 1572 N N . PHE A 1 197 ? 10.198 1.936 -12.731 1.00 94.31 197 PHE A N 1
ATOM 1573 C CA . PHE A 1 197 ? 9.250 0.886 -13.063 1.00 94.31 197 PHE A CA 1
ATOM 1574 C C . PHE A 1 197 ? 8.059 1.500 -13.789 1.00 94.31 197 PHE A C 1
ATOM 1576 O O . PHE A 1 197 ? 7.432 2.440 -13.303 1.00 94.31 197 PHE A O 1
ATOM 1583 N N . ALA A 1 198 ? 7.763 1.004 -14.989 1.00 95.50 198 ALA A N 1
ATOM 1584 C CA . ALA A 1 198 ? 6.652 1.522 -15.770 1.00 95.50 198 ALA A CA 1
ATOM 1585 C C . ALA A 1 198 ? 5.334 0.955 -15.234 1.00 95.50 198 ALA A C 1
ATOM 1587 O O . ALA A 1 198 ? 5.099 -0.251 -15.287 1.00 95.50 198 ALA A O 1
ATOM 1588 N N . ILE A 1 199 ? 4.458 1.836 -14.758 1.00 96.00 199 ILE A N 1
ATOM 1589 C CA . ILE A 1 199 ? 3.130 1.484 -14.257 1.00 96.00 199 ILE A CA 1
ATOM 1590 C C . ILE A 1 199 ? 2.056 2.032 -15.194 1.00 96.00 199 ILE A C 1
ATOM 1592 O O . ILE A 1 199 ? 2.094 3.200 -15.587 1.00 96.00 199 ILE A O 1
ATOM 1596 N N . HIS A 1 200 ? 1.090 1.197 -15.580 1.00 97.19 200 HIS A N 1
ATOM 1597 C CA . HIS A 1 200 ? -0.046 1.664 -16.368 1.00 97.19 200 HIS A CA 1
ATOM 1598 C C . HIS A 1 200 ? -0.948 2.539 -15.492 1.00 97.19 200 HIS A C 1
ATOM 1600 O O . HIS A 1 200 ? -1.210 2.213 -14.336 1.00 97.19 200 HIS A O 1
ATOM 1606 N N . LYS A 1 201 ? -1.491 3.627 -16.041 1.00 95.38 201 LYS A N 1
ATOM 1607 C CA . LYS A 1 201 ? -2.321 4.595 -15.294 1.00 95.38 201 LYS A CA 1
ATOM 1608 C C . LYS A 1 201 ? -3.734 4.113 -14.939 1.00 95.38 201 LYS A C 1
ATOM 1610 O O . LYS A 1 201 ? -4.454 4.830 -14.255 1.00 95.38 201 LYS A O 1
ATOM 1615 N N . THR A 1 202 ? -4.163 2.963 -15.458 1.00 95.06 202 THR A N 1
ATOM 1616 C CA . THR A 1 202 ? -5.562 2.501 -15.350 1.00 95.06 202 THR A CA 1
ATOM 1617 C C . THR A 1 202 ? -5.693 0.981 -15.267 1.00 95.06 202 THR A C 1
ATOM 1619 O O . THR A 1 202 ? -6.559 0.484 -14.553 1.00 95.06 202 THR A O 1
ATOM 1622 N N . ILE A 1 203 ? -4.857 0.222 -15.980 1.00 95.75 203 ILE A N 1
ATOM 1623 C CA . ILE A 1 203 ? -4.888 -1.243 -15.962 1.00 95.75 203 ILE A CA 1
ATOM 1624 C C . ILE A 1 203 ? -4.105 -1.741 -14.750 1.00 95.75 203 ILE A C 1
ATOM 1626 O O . ILE A 1 203 ? -2.904 -1.511 -14.680 1.00 95.75 203 ILE A O 1
ATOM 1630 N N . ARG A 1 204 ? -4.776 -2.439 -13.820 1.00 93.81 204 ARG A N 1
ATOM 1631 C CA . ARG A 1 204 ? -4.163 -3.116 -12.654 1.00 93.81 204 ARG A CA 1
ATOM 1632 C C . ARG A 1 204 ? -3.221 -2.224 -11.826 1.00 93.81 204 ARG A C 1
ATOM 1634 O O . ARG A 1 204 ? -2.341 -2.716 -11.125 1.00 93.81 204 ARG A O 1
ATOM 1641 N N . THR A 1 205 ? -3.433 -0.907 -11.866 1.00 93.12 205 THR A N 1
ATOM 1642 C CA . THR A 1 205 ? -2.571 0.087 -11.213 1.00 93.12 205 THR A CA 1
ATOM 1643 C C . THR A 1 205 ? -2.484 -0.151 -9.712 1.00 93.12 205 THR A C 1
ATOM 1645 O O . THR A 1 205 ? -1.389 -0.176 -9.169 1.00 93.12 205 THR A O 1
ATOM 1648 N N . ASN A 1 206 ? -3.616 -0.414 -9.052 1.00 88.81 206 ASN A N 1
ATOM 1649 C CA . ASN A 1 206 ? -3.639 -0.663 -7.609 1.00 88.81 206 ASN A CA 1
ATOM 1650 C C . ASN A 1 206 ? -2.831 -1.913 -7.227 1.00 88.81 206 ASN A C 1
ATOM 1652 O O . ASN A 1 206 ? -2.063 -1.871 -6.272 1.00 88.81 206 ASN A O 1
ATOM 1656 N N . GLU A 1 207 ? -2.959 -3.005 -7.990 1.00 91.94 207 GLU A N 1
ATOM 1657 C CA . GLU A 1 207 ? -2.169 -4.225 -7.774 1.00 91.94 207 GLU A CA 1
ATOM 1658 C C . GLU A 1 207 ? -0.669 -3.945 -7.926 1.00 91.94 207 GLU A C 1
ATOM 1660 O O . GLU A 1 207 ? 0.122 -4.336 -7.069 1.00 91.94 207 GLU A O 1
ATOM 1665 N N . ALA A 1 208 ? -0.279 -3.228 -8.983 1.00 93.88 208 ALA A N 1
ATOM 1666 C CA . ALA A 1 208 ? 1.112 -2.858 -9.219 1.00 93.88 208 ALA A CA 1
ATOM 1667 C C . ALA A 1 208 ? 1.669 -1.963 -8.101 1.00 93.88 208 ALA A C 1
ATOM 1669 O O . ALA A 1 208 ? 2.759 -2.230 -7.602 1.00 93.88 208 ALA A O 1
ATOM 1670 N N . THR A 1 209 ? 0.922 -0.947 -7.658 1.00 91.56 209 THR A N 1
ATOM 1671 C CA . THR A 1 209 ? 1.331 -0.066 -6.553 1.00 91.56 209 THR A CA 1
ATOM 1672 C C . THR A 1 209 ? 1.509 -0.841 -5.247 1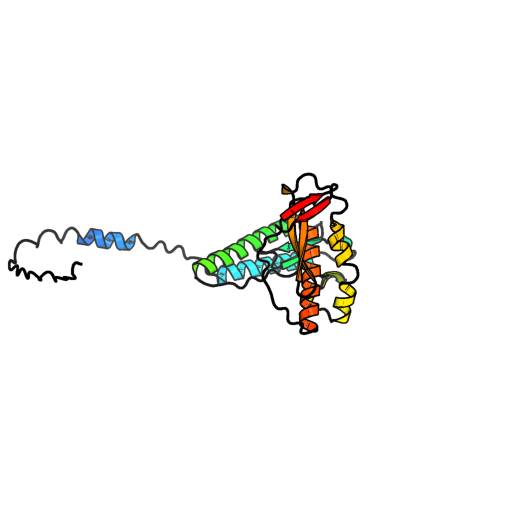.00 91.56 209 THR A C 1
ATOM 1674 O O . THR A 1 209 ? 2.493 -0.624 -4.540 1.00 91.56 209 THR A O 1
ATOM 1677 N N . LEU A 1 210 ? 0.615 -1.788 -4.936 1.00 91.88 210 LEU A N 1
ATOM 1678 C CA . LEU A 1 210 ? 0.766 -2.658 -3.765 1.00 91.88 210 LEU A CA 1
ATOM 1679 C C . LEU A 1 210 ? 2.020 -3.537 -3.870 1.00 91.88 210 LEU A C 1
ATOM 1681 O O . LEU A 1 210 ? 2.746 -3.679 -2.888 1.00 91.88 210 LEU A O 1
ATOM 1685 N N . LEU A 1 211 ? 2.308 -4.094 -5.051 1.00 93.75 211 LEU A N 1
ATOM 1686 C CA . LEU A 1 211 ? 3.503 -4.914 -5.278 1.00 93.75 211 LEU A CA 1
ATOM 1687 C C . LEU A 1 211 ? 4.800 -4.109 -5.140 1.00 93.75 211 LEU A C 1
ATOM 1689 O O . LEU A 1 211 ? 5.712 -4.558 -4.442 1.00 93.75 211 LEU A O 1
ATOM 1693 N N . VAL A 1 212 ? 4.871 -2.922 -5.754 1.00 94.50 212 VAL A N 1
ATOM 1694 C CA . VAL A 1 212 ? 6.017 -2.003 -5.629 1.00 94.50 212 VAL A CA 1
ATOM 1695 C C . VAL A 1 212 ? 6.212 -1.611 -4.165 1.00 94.50 212 VAL A C 1
ATOM 1697 O O . VAL A 1 212 ? 7.315 -1.739 -3.635 1.00 94.50 212 VAL A O 1
ATOM 1700 N N . GLY A 1 213 ? 5.141 -1.188 -3.487 1.00 93.62 213 GLY A N 1
ATOM 1701 C CA . GLY A 1 213 ? 5.187 -0.786 -2.083 1.00 93.62 213 GLY A CA 1
ATOM 1702 C C . GLY A 1 213 ? 5.651 -1.915 -1.163 1.00 93.62 213 GLY A C 1
ATOM 1703 O O . GLY A 1 213 ? 6.530 -1.703 -0.327 1.00 93.62 213 GLY A O 1
ATOM 1704 N N . ALA A 1 214 ? 5.123 -3.128 -1.348 1.00 94.69 214 ALA A N 1
ATOM 1705 C CA . ALA A 1 214 ? 5.489 -4.289 -0.542 1.00 94.69 214 ALA A CA 1
ATOM 1706 C C . ALA A 1 214 ? 6.969 -4.641 -0.744 1.00 94.69 214 ALA A C 1
ATOM 1708 O O . ALA A 1 214 ? 7.714 -4.785 0.226 1.00 94.69 214 ALA A O 1
ATOM 1709 N N . TYR A 1 215 ? 7.427 -4.698 -1.996 1.00 96.06 215 TYR A N 1
ATOM 1710 C CA . TYR A 1 215 ? 8.832 -4.944 -2.309 1.00 96.06 215 TYR A CA 1
ATOM 1711 C C . TYR A 1 215 ? 9.759 -3.868 -1.714 1.00 96.06 215 TYR A C 1
ATOM 1713 O O . TYR A 1 215 ? 10.721 -4.200 -1.019 1.00 96.06 215 TYR A O 1
ATOM 1721 N N . ASN A 1 216 ? 9.444 -2.584 -1.905 1.00 95.00 216 ASN A N 1
ATOM 1722 C CA . ASN A 1 216 ? 10.244 -1.480 -1.369 1.00 95.00 216 ASN A CA 1
ATOM 1723 C C . ASN A 1 216 ? 10.314 -1.518 0.163 1.00 95.00 216 ASN A C 1
ATOM 1725 O O . ASN A 1 216 ? 11.374 -1.275 0.737 1.00 95.00 216 ASN A O 1
ATOM 1729 N N . SER A 1 217 ? 9.225 -1.894 0.836 1.00 95.12 217 SER A N 1
ATOM 1730 C CA . SER A 1 217 ? 9.212 -2.017 2.296 1.00 95.12 217 SER A CA 1
ATOM 1731 C C . SER A 1 217 ? 10.103 -3.152 2.814 1.00 95.12 217 SER A C 1
ATOM 1733 O O . SER A 1 217 ? 10.773 -2.983 3.834 1.00 95.12 217 SER A O 1
ATOM 1735 N N . LEU A 1 218 ? 10.206 -4.270 2.082 1.00 96.56 218 LEU A N 1
ATOM 1736 C CA . LEU A 1 218 ? 11.154 -5.346 2.391 1.00 96.56 218 LEU A CA 1
ATOM 1737 C C . LEU A 1 218 ? 12.600 -4.880 2.226 1.00 96.56 218 LEU A C 1
ATOM 1739 O O . LEU A 1 218 ? 13.439 -5.168 3.078 1.00 96.56 218 LEU A O 1
ATOM 1743 N N . ILE A 1 219 ? 12.901 -4.132 1.161 1.00 95.56 219 ILE A N 1
ATOM 1744 C CA . ILE A 1 219 ? 14.241 -3.576 0.935 1.00 95.56 219 ILE A CA 1
ATOM 1745 C C . ILE A 1 219 ? 14.604 -2.569 2.028 1.00 95.56 219 ILE A C 1
ATOM 1747 O O . ILE A 1 219 ? 15.708 -2.626 2.574 1.00 95.56 219 ILE A O 1
ATOM 1751 N N . LEU A 1 220 ? 13.674 -1.694 2.411 1.00 93.44 220 LEU A N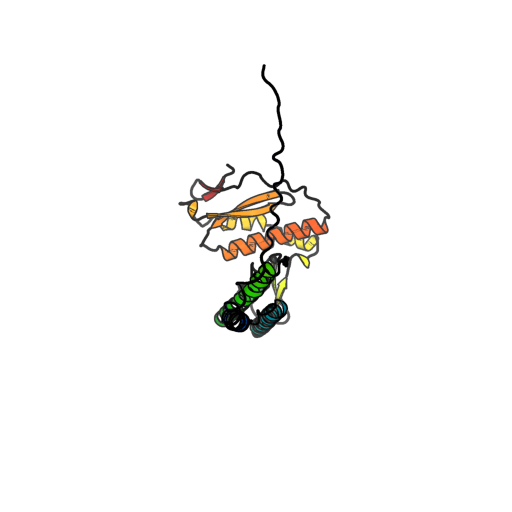 1
ATOM 1752 C CA . LEU A 1 220 ? 13.869 -0.762 3.518 1.00 93.44 220 LEU A CA 1
ATOM 1753 C C . LEU A 1 220 ? 14.102 -1.501 4.840 1.00 93.44 220 LEU A C 1
ATOM 1755 O O . LEU A 1 220 ? 15.051 -1.189 5.563 1.00 93.44 220 LEU A O 1
ATOM 1759 N N . ARG A 1 221 ? 13.285 -2.516 5.145 1.00 95.12 221 ARG A N 1
ATOM 1760 C CA . ARG A 1 221 ? 13.464 -3.348 6.339 1.00 95.12 221 ARG A CA 1
ATOM 1761 C C . ARG A 1 221 ? 14.829 -4.024 6.346 1.00 95.12 221 ARG A C 1
ATOM 1763 O O . ARG A 1 221 ? 15.521 -3.956 7.361 1.00 95.12 221 ARG A O 1
ATOM 1770 N N . LYS A 1 222 ? 15.224 -4.639 5.228 1.00 95.81 222 LYS A N 1
ATOM 1771 C CA . LYS A 1 222 ? 16.534 -5.279 5.063 1.00 95.81 222 LYS A CA 1
ATOM 1772 C C . LYS A 1 222 ? 17.657 -4.306 5.401 1.00 95.81 222 LYS A C 1
ATOM 1774 O O . LYS A 1 222 ? 18.488 -4.602 6.252 1.00 95.81 222 LYS A O 1
ATOM 1779 N N . ARG A 1 223 ? 17.626 -3.112 4.808 1.00 93.56 223 ARG A N 1
ATOM 1780 C CA . ARG A 1 223 ? 18.622 -2.065 5.064 1.00 93.56 223 ARG A CA 1
ATOM 1781 C C . ARG A 1 223 ? 18.693 -1.668 6.530 1.00 93.56 223 ARG A C 1
ATOM 1783 O O . ARG A 1 223 ? 19.795 -1.521 7.050 1.00 93.56 223 ARG A O 1
ATOM 1790 N N . ASN A 1 224 ? 17.544 -1.497 7.180 1.00 93.19 224 ASN A N 1
ATOM 1791 C CA . ASN A 1 224 ? 17.484 -1.132 8.593 1.00 93.19 224 ASN A CA 1
ATOM 1792 C C . ASN A 1 224 ? 18.106 -2.224 9.474 1.00 93.19 224 ASN A C 1
ATOM 1794 O O . ASN A 1 224 ? 18.910 -1.915 10.349 1.00 93.19 224 ASN A O 1
ATOM 1798 N N . LEU A 1 225 ? 17.789 -3.495 9.211 1.00 95.69 225 LEU A N 1
ATOM 1799 C CA . LEU A 1 225 ? 18.346 -4.637 9.944 1.00 95.69 225 LEU A CA 1
ATOM 1800 C C . LEU A 1 225 ? 19.852 -4.818 9.703 1.00 95.69 225 LEU A C 1
ATOM 1802 O O . LEU A 1 225 ? 20.586 -5.161 10.624 1.00 95.69 225 LEU A O 1
ATOM 1806 N N . GLU A 1 226 ? 20.322 -4.548 8.486 1.00 95.31 226 GLU A N 1
ATOM 1807 C CA . GLU A 1 226 ? 21.740 -4.620 8.109 1.00 95.31 226 GLU A CA 1
ATOM 1808 C C . GLU A 1 226 ? 22.520 -3.338 8.448 1.00 95.31 226 GLU A C 1
ATOM 1810 O O . GLU A 1 226 ? 23.720 -3.266 8.199 1.00 95.31 226 GLU A O 1
ATOM 1815 N N . SER A 1 227 ? 21.861 -2.309 8.999 1.00 93.75 227 SER A N 1
ATOM 1816 C CA . SER A 1 227 ? 22.451 -0.982 9.249 1.00 93.75 227 SER A CA 1
ATOM 1817 C C . SER A 1 227 ? 23.117 -0.366 8.006 1.00 93.75 227 SER A C 1
ATOM 1819 O O . SER A 1 227 ? 24.141 0.314 8.092 1.00 93.75 227 SER A O 1
ATOM 1821 N N . THR A 1 228 ? 22.540 -0.604 6.826 1.00 90.81 228 THR A N 1
ATOM 1822 C CA . THR A 1 228 ? 23.089 -0.123 5.552 1.00 90.81 228 THR A CA 1
ATOM 1823 C C . THR A 1 228 ? 22.795 1.364 5.356 1.00 90.81 228 THR A C 1
ATOM 1825 O O . THR A 1 228 ? 21.649 1.774 5.134 1.00 90.81 228 THR A O 1
ATOM 1828 N N . ILE A 1 229 ? 23.851 2.177 5.371 1.00 87.06 229 ILE A N 1
ATOM 1829 C CA . ILE A 1 229 ? 23.784 3.608 5.066 1.00 87.06 229 ILE A CA 1
ATOM 1830 C C . ILE A 1 229 ? 23.845 3.791 3.549 1.00 87.06 229 ILE A C 1
ATOM 1832 O O . ILE 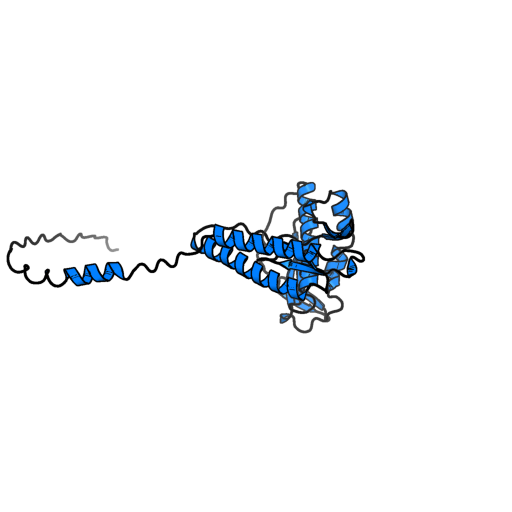A 1 229 ? 24.807 3.382 2.906 1.00 87.06 229 ILE A O 1
ATOM 1836 N N . CYS A 1 230 ? 22.834 4.451 2.989 1.00 84.25 230 CYS A N 1
ATOM 1837 C CA . CYS A 1 230 ? 22.828 4.843 1.585 1.00 84.25 230 CYS A CA 1
ATOM 1838 C C . CYS A 1 230 ? 23.019 6.350 1.483 1.00 84.25 230 CYS A C 1
ATOM 1840 O O . CYS A 1 230 ? 22.305 7.116 2.132 1.00 84.25 230 CYS A O 1
ATOM 1842 N N . LEU A 1 231 ? 23.980 6.766 0.664 1.00 79.00 231 LEU A N 1
ATOM 1843 C CA . LEU A 1 231 ? 24.137 8.161 0.285 1.00 79.00 231 LEU A CA 1
ATOM 1844 C C . LEU A 1 231 ? 23.117 8.438 -0.817 1.00 79.00 231 LEU A C 1
ATOM 1846 O O . LEU A 1 231 ? 23.227 7.903 -1.916 1.00 79.00 231 LEU A O 1
ATOM 1850 N N . PHE A 1 232 ? 22.081 9.207 -0.495 1.00 66.38 232 PHE A N 1
ATOM 1851 C CA . PHE A 1 232 ? 21.082 9.579 -1.485 1.00 66.38 232 PHE A CA 1
ATOM 1852 C C . PHE A 1 232 ? 21.654 10.662 -2.394 1.00 66.38 232 PHE A C 1
ATOM 1854 O O . PHE A 1 232 ? 21.759 11.823 -2.000 1.00 66.38 232 PHE A O 1
ATOM 1861 N N . GLU A 1 233 ? 21.972 10.290 -3.626 1.00 58.69 233 GLU A N 1
ATOM 1862 C CA . GLU A 1 233 ? 22.049 11.245 -4.722 1.00 58.69 233 GLU A CA 1
ATOM 1863 C C . GLU A 1 233 ? 20.675 11.279 -5.383 1.00 58.69 233 GLU A C 1
ATOM 1865 O O . GLU A 1 233 ? 20.203 10.282 -5.928 1.00 58.69 233 GLU A O 1
ATOM 1870 N N . SER A 1 234 ? 19.981 12.413 -5.270 1.00 58.66 234 SER A N 1
ATOM 1871 C CA . SER A 1 234 ? 18.716 12.588 -5.977 1.00 58.66 234 SER A CA 1
ATOM 1872 C C . SER A 1 234 ? 19.016 12.584 -7.479 1.00 58.66 234 SER A C 1
ATOM 1874 O O . SER A 1 234 ? 19.808 13.427 -7.917 1.00 58.66 234 SER A O 1
ATOM 1876 N N . PRO A 1 235 ? 18.439 11.670 -8.282 1.00 57.66 235 PRO A N 1
ATOM 1877 C CA . PRO A 1 235 ? 18.658 11.701 -9.717 1.00 57.66 235 PRO A CA 1
ATOM 1878 C C . PRO A 1 235 ? 18.151 13.042 -10.262 1.00 57.66 235 PRO A C 1
ATOM 1880 O O . PRO A 1 235 ? 16.988 13.409 -10.099 1.00 57.66 235 PRO A O 1
ATOM 1883 N N . VAL A 1 236 ? 19.054 13.798 -10.891 1.00 59.47 236 VAL A N 1
ATOM 1884 C CA . VAL A 1 236 ? 18.777 15.143 -11.432 1.00 59.47 236 VAL A CA 1
ATOM 1885 C C . VAL A 1 236 ? 17.768 15.083 -12.588 1.00 59.47 236 VAL A C 1
ATOM 1887 O O . VAL A 1 236 ? 17.070 16.056 -12.871 1.00 59.47 236 VAL A O 1
ATOM 1890 N N . ILE A 1 237 ? 17.661 13.924 -13.236 1.00 72.06 237 ILE A N 1
ATOM 1891 C CA . ILE A 1 237 ? 16.812 13.684 -14.399 1.00 72.06 237 ILE A CA 1
ATOM 1892 C C . ILE A 1 237 ? 15.598 12.865 -13.974 1.00 72.06 237 ILE A C 1
ATOM 1894 O O . ILE A 1 237 ? 15.732 11.805 -13.363 1.00 72.06 237 ILE A O 1
ATOM 1898 N N . LYS A 1 238 ? 14.407 13.339 -14.351 1.00 82.19 238 LYS A N 1
ATOM 1899 C CA . LYS A 1 238 ? 13.166 12.580 -14.188 1.00 82.19 238 LYS A CA 1
ATOM 1900 C C . LYS A 1 238 ? 13.007 11.614 -15.367 1.00 82.19 238 LYS A C 1
ATOM 1902 O O . LYS A 1 238 ? 12.818 12.093 -16.487 1.00 82.19 238 LYS A O 1
ATOM 1907 N N . PRO A 1 239 ? 13.071 10.290 -15.151 1.00 89.06 239 PRO A N 1
ATOM 1908 C CA . PRO A 1 239 ? 12.811 9.324 -16.209 1.00 89.06 239 PRO A CA 1
ATOM 1909 C C . PRO A 1 239 ? 11.397 9.472 -16.779 1.00 89.06 239 PRO A C 1
ATOM 1911 O O . PRO A 1 239 ? 10.461 9.905 -16.101 1.00 89.06 239 PRO A O 1
ATOM 1914 N N . THR A 1 240 ? 11.240 9.059 -18.032 1.00 93.25 240 THR A N 1
ATOM 1915 C CA . THR A 1 240 ? 9.948 8.960 -18.725 1.00 93.25 240 THR A CA 1
ATOM 1916 C C . THR A 1 240 ? 9.722 7.533 -19.215 1.00 93.25 240 THR A C 1
ATOM 1918 O O . THR A 1 240 ? 10.654 6.731 -19.244 1.00 93.25 240 THR A O 1
ATOM 1921 N N . VAL A 1 241 ? 8.487 7.196 -19.589 1.00 95.88 241 VAL A N 1
ATOM 1922 C CA . VAL A 1 241 ? 8.189 5.915 -20.244 1.00 95.88 241 VAL A CA 1
ATOM 1923 C C . VAL A 1 241 ? 8.214 6.116 -21.757 1.00 95.88 241 VAL A C 1
ATOM 1925 O O . VAL A 1 241 ? 7.682 7.102 -22.262 1.00 95.88 241 VAL A O 1
ATOM 1928 N N . GLY A 1 242 ? 8.820 5.180 -22.480 1.00 96.19 242 GLY A N 1
ATOM 1929 C CA . GLY A 1 242 ? 8.670 5.002 -23.922 1.00 96.19 242 GLY A CA 1
ATOM 1930 C C . GLY A 1 242 ? 8.061 3.636 -24.239 1.00 96.19 242 GLY A C 1
ATOM 1931 O O . GLY A 1 242 ? 8.036 2.755 -23.384 1.00 96.19 242 GLY A O 1
ATOM 1932 N N . CYS A 1 243 ? 7.598 3.439 -25.473 1.00 96.44 243 CYS A N 1
ATOM 1933 C CA . CYS A 1 243 ? 7.216 2.116 -25.970 1.00 96.44 243 CYS A CA 1
ATOM 1934 C C . CYS A 1 243 ? 8.267 1.624 -26.968 1.00 96.44 243 CYS A C 1
ATOM 1936 O O . CYS A 1 243 ? 8.530 2.292 -27.970 1.00 96.44 243 CYS A O 1
ATOM 1938 N N . LYS A 1 244 ? 8.852 0.451 -26.721 1.00 95.62 244 LYS A N 1
ATOM 1939 C CA . LYS A 1 244 ? 9.800 -0.207 -27.627 1.00 95.62 244 LYS A CA 1
ATOM 1940 C C . LYS A 1 244 ? 9.402 -1.666 -27.798 1.00 95.62 244 LYS A C 1
ATOM 1942 O O . LYS A 1 244 ? 9.163 -2.352 -26.811 1.00 95.62 244 LYS A O 1
ATOM 1947 N N . ASP A 1 245 ? 9.301 -2.122 -29.045 1.00 94.44 245 ASP A N 1
ATOM 1948 C CA . ASP A 1 245 ? 8.917 -3.500 -29.387 1.00 94.44 245 ASP A CA 1
ATOM 1949 C C . ASP A 1 245 ? 7.605 -3.948 -28.707 1.00 94.44 245 ASP A C 1
ATOM 1951 O O . ASP A 1 245 ? 7.461 -5.082 -28.255 1.00 94.44 245 ASP A O 1
ATOM 1955 N N . GLY A 1 246 ? 6.646 -3.020 -28.594 1.00 93.19 246 GLY A N 1
ATOM 1956 C CA . GLY A 1 246 ? 5.356 -3.257 -27.944 1.00 93.19 246 GLY A CA 1
ATOM 1957 C C . GLY A 1 246 ? 5.410 -3.360 -26.417 1.00 93.19 246 GLY A C 1
ATOM 1958 O O . GLY A 1 246 ? 4.401 -3.719 -25.817 1.00 93.19 246 GLY A O 1
ATOM 1959 N N . LYS A 1 247 ? 6.541 -3.042 -25.774 1.00 94.69 247 LYS A N 1
ATOM 1960 C CA . LYS A 1 247 ? 6.719 -3.068 -24.314 1.00 94.69 247 LYS A CA 1
ATOM 1961 C C . LYS A 1 247 ? 7.040 -1.682 -23.751 1.00 94.69 247 LYS A C 1
ATOM 1963 O O . LYS A 1 247 ? 7.695 -0.889 -24.436 1.00 94.69 247 LYS A O 1
ATOM 1968 N N . PRO A 1 248 ? 6.599 -1.370 -22.521 1.00 95.38 248 PRO A N 1
ATOM 1969 C CA . PRO A 1 248 ? 6.995 -0.136 -21.861 1.00 95.38 248 PRO A CA 1
ATOM 1970 C C . PRO A 1 248 ? 8.469 -0.223 -21.448 1.00 95.38 248 PRO A C 1
ATOM 1972 O O . PRO A 1 248 ? 8.925 -1.244 -20.937 1.00 95.38 248 PRO A O 1
ATOM 1975 N N . VAL A 1 249 ? 9.223 0.849 -21.675 1.00 94.44 249 VAL A N 1
ATOM 1976 C CA . VAL A 1 249 ? 10.638 0.963 -21.301 1.00 94.44 249 VAL A CA 1
ATOM 1977 C C . VAL A 1 249 ? 10.895 2.292 -20.605 1.00 94.44 249 VAL A C 1
ATOM 1979 O O . VAL A 1 249 ? 10.316 3.313 -20.973 1.00 94.44 249 VAL A O 1
ATOM 1982 N N . ILE A 1 250 ? 11.778 2.291 -19.610 1.00 93.69 250 ILE A N 1
ATOM 1983 C CA . ILE A 1 250 ? 12.213 3.517 -18.939 1.00 93.69 250 ILE A CA 1
ATOM 1984 C C . ILE A 1 250 ? 13.269 4.218 -19.793 1.00 93.69 250 ILE A C 1
ATOM 1986 O O . ILE A 1 250 ? 14.255 3.609 -20.207 1.00 93.69 250 ILE A O 1
ATOM 1990 N N . VAL A 1 251 ? 13.058 5.506 -20.051 1.00 91.69 251 VAL A N 1
ATOM 1991 C CA . VAL A 1 251 ? 13.950 6.369 -20.827 1.00 91.69 251 VAL A CA 1
ATOM 1992 C C . VAL A 1 251 ? 14.459 7.484 -19.919 1.00 91.69 251 VAL A C 1
ATOM 1994 O O . VAL A 1 251 ? 13.684 8.330 -19.461 1.00 91.69 251 VAL A O 1
ATOM 1997 N N . ASN A 1 252 ? 15.767 7.482 -19.670 1.00 82.94 252 ASN A N 1
ATOM 1998 C CA . ASN A 1 252 ? 16.466 8.574 -18.996 1.00 82.94 252 ASN A CA 1
ATOM 1999 C C . ASN A 1 252 ? 16.776 9.655 -20.042 1.00 82.94 252 ASN A C 1
ATOM 2001 O O . ASN A 1 252 ? 17.338 9.329 -21.089 1.00 82.94 252 ASN A O 1
ATOM 2005 N N . GLN A 1 253 ? 16.350 10.896 -19.790 1.00 64.19 253 GLN A N 1
ATOM 2006 C CA . GLN A 1 253 ? 16.564 12.035 -20.693 1.00 64.19 253 GLN A CA 1
ATOM 2007 C C . GLN A 1 253 ? 17.923 12.699 -20.489 1.00 64.19 253 GLN A C 1
ATOM 2009 O O . GLN A 1 253 ? 18.341 12.828 -19.321 1.00 64.19 253 GLN A O 1
#

Foldseek 3Di:
DDDDDDDDDDDDDDDDDDDDDDPPPPVVVVVVVVVVVVVPDPCPVLDALVRLVVQLVVLVVVLVVLQQVAFDPDQVQWDWDFAAPLRQDIGTHGPVCVVVNVVSRVSSNVSSVSSVVNCVVVVHDDPDDRDQAFLDWDRDPRHIDGHHLLPDDLVRLVVSLVCLVVCLQCVCVVPFDPDQVQWDWDWADDQQDTDTHIAGPPPCRVVSSNSRRRRNRSSVSNCVNVVPDHDDDPPPWDWGWDHDPRDIDTDTD

Secondary structure (DSSP, 8-state):
-------PPPP---------S-SSSSTTTHHHHHHHHSSS--------HHHHHHHHHHHHHHHHHHHHTS--S-GGG-EEEEESGGG-EEEEE-GGGHHHHHHHHHHHHHHHHHHHHHHHHTT-----PPPPPPSEEEEETTEEEEE-GGG--HHHHHHHHTTHHHHHHTTTTTS--S-GGGEEEEEEEETTEEEEEEEESSSSHHHHHHHHHHHHHHHHHHHHHTT--------SS--EEEEETTEEEEE--